Protein AF-0000000070184863 (afdb_homodimer)

Nearest PDB structures (foldseek):
  1mjh-assembly1_A  TM=7.574E-01  e=8.775E-09  Methanocaldococcus jannaschii
  4r2m-assembly1_B-2  TM=7.363E-01  e=4.199E-08  Salmonella enterica subsp. enterica serovar Typhimurium str. LT2
  1mjh-assembly1_B  TM=7.701E-01  e=1.117E-07  Methanocaldococcus jannaschii
  5ahw-assembly2_C  TM=6.708E-01  e=6.088E-07  Mycolicibacterium smegmatis MC2 155
  3s3t-assembly1_A  TM=7.105E-01  e=5.969E-06  Lactiplantibacillus plantarum

Solvent-accessible surface area (backbone atoms only — not comparable to full-atom values): 15700 Å² total; per-residue (Å²): 117,76,41,50,30,34,32,39,51,42,42,88,83,37,47,92,42,26,64,64,54,42,47,61,46,45,28,42,27,53,54,42,68,20,37,32,37,39,34,34,43,22,41,70,69,53,41,53,51,49,31,62,73,67,67,43,68,69,95,69,60,50,46,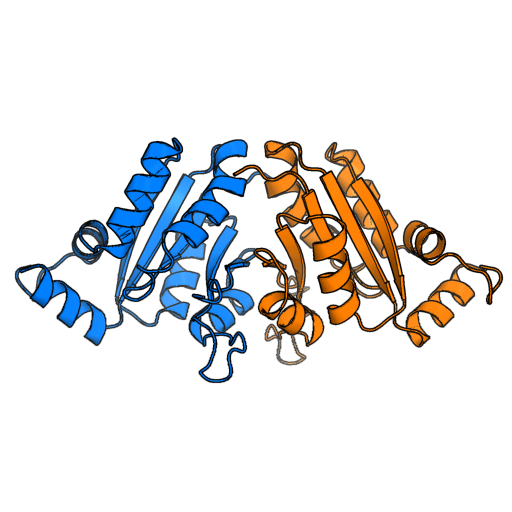43,59,53,33,62,68,30,65,36,46,45,55,33,51,53,54,31,57,75,67,69,44,54,70,48,76,43,30,44,75,41,59,55,34,62,51,51,32,50,48,35,59,74,70,56,32,53,30,37,38,34,57,36,45,60,45,42,97,86,62,43,61,44,82,37,71,45,46,51,48,32,51,54,60,35,94,39,37,27,31,40,34,62,44,69,76,76,126,116,77,40,51,31,34,30,38,51,43,42,88,82,37,48,92,42,26,64,64,54,43,47,60,46,45,31,44,27,52,54,41,70,19,37,34,37,37,34,34,41,22,40,70,69,53,42,53,51,50,30,60,72,67,66,42,69,66,96,72,60,50,47,42,60,54,34,65,67,31,66,36,48,44,54,33,50,53,52,30,57,74,68,70,45,52,70,49,75,42,30,43,76,42,59,54,34,61,50,51,34,49,46,36,60,74,70,57,33,53,28,37,37,34,57,35,46,59,47,42,96,86,62,44,61,45,80,37,70,44,46,52,48,30,53,56,61,35,93,39,37,25,29,41,35,63,45,70,76,77,125

Sequence (302 aa):
MTLHTILLAVGPEDNDRAEELAEAVVEIGKPADAEVVIAHVFTESEFQRATERLDFDGDMADPNEVAKRHQTVRSMTKLFDEAGIDYSIRGEVGEHAEEIVDLATKVGADRVIVGGRKRSPTGKAVFGSTAQAVMLDAPCPVTFVRGADKEMTLHTILLAVGPEDNDRAEELAEAVVEIGKPADAEVVIAHVFTESEFQRATERLDFDGDMADPNEVAKRHQTVRSMTKLFDEAGIDYSIRGEVGEHAEEIVDLATKVGADRVIVGGRKRSPTGKAVFGSTAQAVMLDAPCPVTFVRGADKE

pLDDT: mean 89.56, std 12.5, range [38.53, 98.81]

Secondary structure (DSSP, 8-state):
----EEEEEE-TT-GGGHHHHHHHHHHHHHHHT-EEEEEEEE-HHHHHHHHHHTT--GGG--HHHHHHHSHHHHHHHHHHHHHT-EEEEEEEES-HHHHHHHHHHHHT-SEEEEEPBP--TTS--B--HHHHHHHHH-SS-EEEEPPP---/----EEEEEE-TT-GGGHHHHHHHHHHHHHHHT-EEEEEEEE-HHHHHHHHHHTT--GGG--HHHHHHHSHHHHHHHHHHHHHT--EEEEEEES-HHHHHHHHHHHHT-SEEEEEPBP--TTS--B--HHHHHHHHH-SS-EEEEPPP---

Radius of gyration: 20.03 Å; Cα contacts (8 Å, |Δi|>4): 650; chains: 2; bounding box: 42×68×45 Å

InterPro domains:
  IPR006015 Universal stress protein A family [PR01438] (106-118)
  IPR006015 Universal stress protein A family [PR01438] (124-146)
  IPR006016 UspA [PF00582] (4-146)
  IPR014729 Rossmann-like alpha/beta/alpha sandwich fold [G3DSA:3.40.50.620] (1-146)

Organism: NCBI:txid2841257

Structure (mmCIF, N/CA/C/O backbone):
data_AF-0000000070184863-model_v1
#
loop_
_entity.id
_entity.type
_entity.pdbx_description
1 polymer 'Nucleotide-binding protein, UspA family'
#
loop_
_atom_site.group_PDB
_atom_site.id
_atom_site.type_symbol
_atom_site.label_atom_id
_atom_site.label_alt_id
_atom_site.label_comp_id
_atom_site.label_asym_id
_atom_site.label_entity_id
_atom_site.label_seq_id
_atom_site.pdbx_PDB_ins_code
_atom_site.Cartn_x
_atom_site.Cartn_y
_atom_site.Cartn_z
_atom_site.occupancy
_atom_site.B_iso_or_equiv
_atom_site.auth_seq_id
_atom_site.auth_comp_id
_atom_site.auth_asym_id
_atom_site.auth_atom_id
_atom_site.pdbx_PDB_model_num
ATOM 1 N N . MET A 1 1 ? -5.262 -4.387 15.57 1 72.62 1 MET A N 1
ATOM 2 C CA . MET A 1 1 ? -5.234 -4.719 14.148 1 72.62 1 MET A CA 1
ATOM 3 C C . MET A 1 1 ? -3.854 -5.215 13.734 1 72.62 1 MET A C 1
ATOM 5 O O . MET A 1 1 ? -2.883 -4.461 13.766 1 72.62 1 MET A O 1
ATOM 9 N N . THR A 1 2 ? -3.744 -6.453 13.562 1 88.31 2 THR A N 1
ATOM 10 C CA . THR A 1 2 ? -2.477 -7.133 13.305 1 88.31 2 THR A CA 1
ATOM 11 C C . THR A 1 2 ? -2.387 -7.574 11.852 1 88.31 2 THR A C 1
ATOM 13 O O . THR A 1 2 ? -3.406 -7.844 11.211 1 88.31 2 THR A O 1
ATOM 16 N N . LEU A 1 3 ? -1.241 -7.48 11.352 1 96.12 3 LEU A N 1
ATOM 17 C CA . LEU A 1 3 ? -0.947 -7.98 10.008 1 96.12 3 LEU A CA 1
ATOM 18 C C . LEU A 1 3 ? -0.653 -9.477 10.047 1 96.12 3 LEU A C 1
ATOM 20 O O . LEU A 1 3 ? 0.413 -9.898 10.508 1 96.12 3 LEU A O 1
ATOM 24 N N . HIS A 1 4 ? -1.582 -10.273 9.547 1 97.5 4 HIS A N 1
ATOM 25 C CA . HIS A 1 4 ? -1.423 -11.727 9.609 1 97.5 4 HIS A CA 1
ATOM 26 C C . HIS A 1 4 ? -1.166 -12.305 8.219 1 97.5 4 HIS A C 1
ATOM 28 O O . HIS A 1 4 ? -0.295 -13.164 8.055 1 97.5 4 HIS A O 1
ATOM 34 N N . THR A 1 5 ? -1.931 -11.828 7.285 1 98.44 5 THR A N 1
ATOM 35 C CA . THR A 1 5 ? -1.854 -12.398 5.945 1 98.44 5 THR A CA 1
ATOM 36 C C . THR A 1 5 ? -1.599 -11.312 4.902 1 98.44 5 THR A C 1
ATOM 38 O O . THR A 1 5 ? -2.355 -10.344 4.812 1 98.44 5 THR A O 1
ATOM 41 N N . ILE A 1 6 ? -0.587 -11.453 4.137 1 98.69 6 ILE A N 1
ATOM 42 C CA . ILE A 1 6 ? -0.257 -10.594 3.012 1 98.69 6 ILE A CA 1
ATOM 43 C C . ILE A 1 6 ? -0.418 -11.359 1.704 1 98.69 6 ILE A C 1
ATOM 45 O O . ILE A 1 6 ? 0.116 -12.469 1.556 1 98.69 6 ILE A O 1
ATOM 49 N N . LEU A 1 7 ? -1.193 -10.812 0.822 1 98.81 7 LEU A N 1
ATOM 50 C CA . LEU A 1 7 ? -1.274 -11.391 -0.514 1 98.81 7 LEU A CA 1
ATOM 51 C C . LEU A 1 7 ? -0.36 -10.656 -1.484 1 98.81 7 LEU A C 1
ATOM 53 O O . LEU A 1 7 ? -0.53 -9.453 -1.711 1 98.81 7 LEU A O 1
ATOM 57 N N . LEU A 1 8 ? 0.568 -11.328 -1.977 1 98.56 8 LEU A N 1
ATOM 58 C CA . LEU A 1 8 ? 1.451 -10.797 -3.008 1 98.56 8 LEU A CA 1
ATOM 59 C C . LEU A 1 8 ? 1 -11.242 -4.395 1 98.56 8 LEU A C 1
ATOM 61 O O . LEU A 1 8 ? 1.064 -12.43 -4.719 1 98.56 8 LEU A O 1
ATOM 65 N N . ALA A 1 9 ? 0.56 -10.273 -5.188 1 97.5 9 ALA A N 1
ATOM 66 C CA . ALA A 1 9 ? 0.103 -10.57 -6.543 1 97.5 9 ALA A CA 1
ATOM 67 C C . ALA A 1 9 ? 1.258 -10.5 -7.539 1 97.5 9 ALA A C 1
ATOM 69 O O . ALA A 1 9 ? 1.932 -9.469 -7.645 1 97.5 9 ALA A O 1
ATOM 70 N N . VAL A 1 10 ? 1.406 -11.625 -8.266 1 93.81 10 VAL A N 1
ATOM 71 C CA . VAL A 1 10 ? 2.447 -11.641 -9.289 1 93.81 10 VAL A CA 1
ATOM 72 C C . VAL A 1 10 ? 1.916 -12.312 -10.555 1 93.81 10 VAL A C 1
ATOM 74 O O . VAL A 1 10 ? 0.981 -13.117 -10.492 1 93.81 10 VAL A O 1
ATOM 77 N N . GLY A 1 11 ? 2.473 -11.812 -11.664 1 88.06 11 GLY A N 1
ATOM 78 C CA . GLY A 1 11 ? 2.195 -12.438 -12.953 1 88.06 11 GLY A CA 1
ATOM 79 C C . GLY A 1 11 ? 3.439 -12.969 -13.633 1 88.06 11 GLY A C 1
ATOM 80 O O . GLY A 1 11 ? 4.547 -12.844 -13.109 1 88.06 11 GLY A O 1
ATOM 81 N N . PRO A 1 12 ? 3.203 -13.578 -14.773 1 84.69 12 PRO A N 1
ATOM 82 C CA . PRO A 1 12 ? 4.316 -14.203 -15.492 1 84.69 12 PRO A CA 1
ATOM 83 C C . PRO A 1 12 ? 5.375 -13.195 -15.938 1 84.69 12 PRO A C 1
ATOM 85 O O . PRO A 1 12 ? 6.527 -13.57 -16.172 1 84.69 12 PRO A O 1
ATOM 88 N N . GLU A 1 13 ? 5.066 -11.961 -15.969 1 83.38 13 GLU A N 1
ATOM 89 C CA . GLU A 1 13 ? 5.988 -10.953 -16.484 1 83.38 13 GLU A CA 1
ATOM 90 C C . GLU A 1 13 ? 6.691 -10.211 -15.352 1 83.38 13 GLU A C 1
ATOM 92 O O . GLU A 1 13 ? 7.383 -9.219 -15.578 1 83.38 13 GLU A O 1
ATOM 97 N N . ASP A 1 14 ? 6.527 -10.688 -14.133 1 87.06 14 ASP A N 1
ATOM 98 C CA . ASP A 1 14 ? 7.027 -9.938 -12.984 1 87.06 14 ASP A CA 1
ATOM 99 C C . ASP A 1 14 ? 8.383 -10.477 -12.531 1 87.06 14 ASP A C 1
ATOM 101 O O . ASP A 1 14 ? 8.867 -10.117 -11.453 1 87.06 14 ASP A O 1
ATOM 105 N N . ASN A 1 15 ? 9.008 -11.281 -13.367 1 85.69 15 ASN A N 1
ATOM 106 C CA . ASN A 1 15 ? 10.289 -11.867 -12.977 1 85.69 15 ASN A CA 1
ATOM 107 C C . ASN A 1 15 ? 11.336 -10.789 -12.703 1 85.69 15 ASN A C 1
ATOM 109 O O . ASN A 1 15 ? 12.094 -10.883 -11.734 1 85.69 15 ASN A O 1
ATOM 113 N N . ASP A 1 16 ? 11.375 -9.812 -13.516 1 84.25 16 ASP A N 1
ATOM 114 C CA . ASP A 1 16 ? 12.383 -8.758 -13.391 1 84.25 16 ASP A CA 1
ATOM 115 C C . ASP A 1 16 ? 12.094 -7.855 -12.195 1 84.25 16 ASP A C 1
ATOM 117 O O . ASP A 1 16 ? 12.914 -7 -11.844 1 84.25 16 ASP A O 1
ATOM 121 N N . ARG A 1 17 ? 11 -8.094 -11.5 1 88.75 17 ARG A N 1
ATOM 122 C CA . ARG A 1 17 ? 10.617 -7.254 -10.367 1 88.75 17 ARG A CA 1
ATOM 123 C C . ARG A 1 17 ? 10.547 -8.07 -9.086 1 88.75 17 ARG A C 1
ATOM 125 O O . ARG A 1 17 ? 10.047 -7.586 -8.062 1 88.75 17 ARG A O 1
ATOM 132 N N . ALA A 1 18 ? 10.969 -9.211 -9.18 1 89.56 18 ALA A N 1
ATOM 133 C CA . ALA A 1 18 ? 10.852 -10.133 -8.055 1 89.56 18 ALA A CA 1
ATOM 134 C C . ALA A 1 18 ? 11.508 -9.555 -6.801 1 89.56 18 ALA A C 1
ATOM 136 O O . ALA A 1 18 ? 10.93 -9.602 -5.715 1 89.56 18 ALA A O 1
ATOM 137 N N . GLU A 1 19 ? 12.641 -8.977 -6.973 1 90.31 19 GLU A N 1
ATOM 138 C CA . GLU A 1 19 ? 13.383 -8.469 -5.824 1 90.31 19 GLU A CA 1
ATOM 139 C C . GLU A 1 19 ? 12.656 -7.301 -5.164 1 90.31 19 GLU A C 1
ATOM 141 O O . GLU A 1 19 ? 12.5 -7.27 -3.941 1 90.31 19 GLU A O 1
ATOM 146 N N . GLU A 1 20 ? 12.219 -6.375 -5.949 1 91.88 20 GLU A N 1
ATOM 147 C CA . GLU A 1 20 ? 11.523 -5.203 -5.422 1 91.88 20 GLU A CA 1
ATOM 148 C C . GLU A 1 20 ? 10.227 -5.598 -4.715 1 91.88 20 GLU A C 1
ATOM 150 O O . GLU A 1 20 ? 9.906 -5.062 -3.654 1 91.88 20 GLU A O 1
ATOM 155 N N . LEU A 1 21 ? 9.523 -6.5 -5.32 1 94.19 21 LEU A N 1
ATOM 156 C CA . LEU A 1 21 ? 8.273 -6.961 -4.738 1 94.19 21 LEU A CA 1
ATOM 157 C C . LEU A 1 21 ? 8.523 -7.73 -3.445 1 94.19 21 LEU A C 1
ATOM 159 O O . LEU A 1 21 ? 7.832 -7.516 -2.447 1 94.19 21 LEU A O 1
ATOM 163 N N . ALA A 1 22 ? 9.531 -8.578 -3.473 1 94.06 22 ALA A N 1
ATOM 164 C CA . ALA A 1 22 ? 9.875 -9.352 -2.277 1 94.06 22 ALA A CA 1
ATOM 165 C C . ALA A 1 22 ? 10.32 -8.43 -1.144 1 94.06 22 ALA A C 1
ATOM 167 O O . ALA A 1 22 ? 9.938 -8.633 0.012 1 94.06 22 ALA A O 1
ATOM 168 N N . GLU A 1 23 ? 11.062 -7.473 -1.477 1 94 23 GLU A N 1
ATOM 169 C CA . GLU A 1 23 ? 11.531 -6.527 -0.468 1 94 23 GLU A CA 1
ATOM 170 C C . GLU A 1 23 ? 10.367 -5.801 0.197 1 94 23 GLU A C 1
ATOM 172 O O . GLU A 1 23 ? 10.352 -5.629 1.417 1 94 23 GLU A O 1
ATOM 177 N N . ALA A 1 24 ? 9.43 -5.379 -0.616 1 95.69 24 ALA A N 1
ATOM 178 C CA . ALA A 1 24 ? 8.258 -4.688 -0.09 1 95.69 24 ALA A CA 1
ATOM 179 C C . ALA A 1 24 ? 7.473 -5.582 0.866 1 95.69 24 ALA A C 1
ATOM 181 O O . ALA A 1 24 ? 6.914 -5.105 1.857 1 95.69 24 ALA A O 1
ATOM 182 N N . VAL A 1 25 ? 7.414 -6.836 0.577 1 97.25 25 VAL A N 1
ATOM 183 C CA . VAL A 1 25 ? 6.723 -7.805 1.42 1 97.25 25 VAL A CA 1
ATOM 184 C C . VAL A 1 25 ? 7.5 -8.016 2.717 1 97.25 25 VAL A C 1
ATOM 186 O O . VAL A 1 25 ? 6.93 -7.961 3.809 1 97.25 25 VAL A O 1
ATOM 189 N N . VAL A 1 26 ? 8.797 -8.195 2.596 1 96.25 26 VAL A N 1
ATOM 190 C CA . VAL A 1 26 ? 9.641 -8.508 3.744 1 96.25 26 VAL A CA 1
ATOM 191 C C . VAL A 1 26 ? 9.625 -7.344 4.73 1 96.25 26 VAL A C 1
ATOM 193 O O . VAL A 1 26 ? 9.562 -7.547 5.941 1 96.25 26 VAL A O 1
ATOM 196 N N . GLU A 1 27 ? 9.609 -6.18 4.234 1 95.56 27 GLU A N 1
ATOM 197 C CA . GLU A 1 27 ? 9.664 -4.961 5.031 1 95.56 27 GLU A CA 1
ATOM 198 C C . GLU A 1 27 ? 8.508 -4.906 6.031 1 95.56 27 GLU A C 1
ATOM 200 O O . GLU A 1 27 ? 8.672 -4.422 7.152 1 95.56 27 GLU A O 1
ATOM 205 N N . ILE A 1 28 ? 7.379 -5.457 5.648 1 95.75 28 ILE A N 1
ATOM 206 C CA . ILE A 1 28 ? 6.227 -5.324 6.535 1 95.75 28 ILE A CA 1
ATOM 207 C C . ILE A 1 28 ? 5.875 -6.688 7.129 1 95.75 28 ILE A C 1
ATOM 209 O O . ILE A 1 28 ? 5.316 -6.77 8.227 1 95.75 28 ILE A O 1
ATOM 213 N N . GLY A 1 29 ? 6.188 -7.703 6.414 1 96.88 29 GLY A N 1
ATOM 214 C CA . GLY A 1 29 ? 5.781 -9.039 6.828 1 96.88 29 GLY A CA 1
ATOM 215 C C . GLY A 1 29 ? 6.648 -9.609 7.934 1 96.88 29 GLY A C 1
ATOM 216 O O . GLY A 1 29 ? 6.141 -10.242 8.867 1 96.88 29 GLY A O 1
ATOM 217 N N . LYS A 1 30 ? 7.895 -9.406 7.828 1 96.06 30 LYS A N 1
ATOM 218 C CA . LYS A 1 30 ? 8.828 -10.016 8.773 1 96.06 30 LYS A CA 1
ATOM 219 C C . LYS A 1 30 ? 8.602 -9.492 10.188 1 96.06 30 LYS A C 1
ATOM 221 O O . LYS A 1 30 ? 8.422 -10.281 11.125 1 96.06 30 LYS A O 1
ATOM 226 N N . PRO A 1 31 ? 8.57 -8.164 10.383 1 96 31 PRO A N 1
ATOM 227 C CA . PRO A 1 31 ? 8.352 -7.676 11.742 1 96 31 PRO A CA 1
ATOM 228 C C . PRO A 1 31 ? 7.031 -8.148 12.344 1 96 31 PRO A C 1
ATOM 230 O O . PRO A 1 31 ? 6.926 -8.305 13.562 1 96 31 PRO A O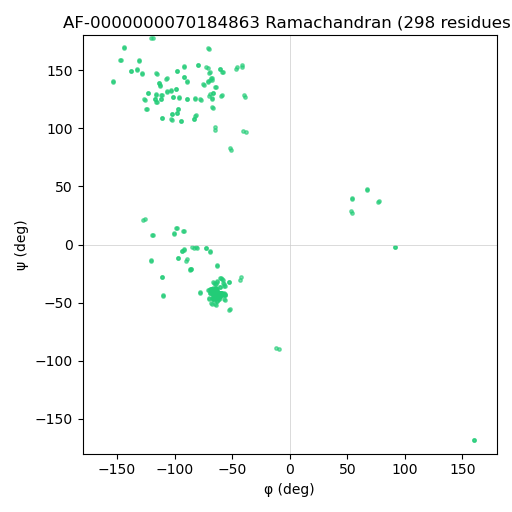 1
ATOM 233 N N . ALA A 1 32 ? 6.035 -8.383 11.492 1 96.12 32 ALA A N 1
ATOM 234 C CA . ALA A 1 32 ? 4.703 -8.75 11.961 1 96.12 32 ALA A CA 1
ATOM 235 C C . ALA A 1 32 ? 4.551 -10.266 12.055 1 96.12 32 ALA A C 1
ATOM 237 O O . ALA A 1 32 ? 3.502 -10.766 12.461 1 96.12 32 ALA A O 1
ATOM 238 N N . ASP A 1 33 ? 5.605 -10.992 11.609 1 96.56 33 ASP A N 1
ATOM 239 C CA . ASP A 1 33 ? 5.535 -12.445 11.508 1 96.56 33 ASP A CA 1
ATOM 240 C C . ASP A 1 33 ? 4.328 -12.883 10.672 1 96.56 33 ASP A C 1
ATOM 242 O O . ASP A 1 33 ? 3.611 -13.812 11.055 1 96.56 33 ASP A O 1
ATOM 246 N N . ALA A 1 34 ? 4.07 -12.172 9.633 1 97.5 34 ALA A N 1
ATOM 247 C CA . ALA A 1 34 ? 2.92 -12.422 8.766 1 97.5 34 ALA A CA 1
ATOM 248 C C . ALA A 1 34 ? 3.201 -13.578 7.809 1 97.5 34 ALA A C 1
ATOM 250 O O . ALA A 1 34 ? 4.359 -13.859 7.484 1 97.5 34 ALA A O 1
ATOM 251 N N . GLU A 1 35 ? 2.154 -14.211 7.375 1 98 35 GLU A N 1
ATOM 252 C CA . GLU A 1 35 ? 2.238 -15.188 6.289 1 98 35 GLU A CA 1
ATOM 253 C C . GLU A 1 35 ? 1.987 -14.523 4.938 1 98 35 GLU A C 1
ATOM 255 O O . GLU A 1 35 ? 1.11 -13.664 4.812 1 98 35 GLU A O 1
ATOM 260 N N . VAL A 1 36 ? 2.703 -15.016 3.977 1 98.5 36 VAL A N 1
ATOM 261 C CA . VAL A 1 36 ? 2.549 -14.461 2.635 1 98.5 36 VAL A CA 1
ATOM 262 C C . VAL A 1 36 ? 1.894 -15.492 1.722 1 98.5 36 VAL A C 1
ATOM 264 O O . VAL A 1 36 ? 2.297 -16.656 1.7 1 98.5 36 VAL A O 1
ATOM 267 N N . VAL A 1 37 ? 0.864 -15.086 1.049 1 98.75 37 VAL A N 1
ATOM 268 C CA . VAL A 1 37 ? 0.283 -15.867 -0.038 1 98.75 37 VAL A CA 1
ATOM 269 C C . VAL A 1 37 ? 0.713 -15.281 -1.382 1 98.75 37 VAL A C 1
ATOM 271 O O . VAL A 1 37 ? 0.35 -14.156 -1.721 1 98.75 37 VAL A O 1
ATOM 274 N N . ILE A 1 38 ? 1.497 -16.031 -2.068 1 98.5 38 ILE A N 1
ATOM 275 C CA . ILE A 1 38 ? 1.878 -15.625 -3.416 1 98.5 38 ILE A CA 1
ATOM 276 C C . ILE A 1 38 ? 0.778 -16.016 -4.402 1 98.5 38 ILE A C 1
ATOM 278 O O . ILE A 1 38 ? 0.535 -17.188 -4.641 1 98.5 38 ILE A O 1
ATOM 282 N N . ALA A 1 39 ? 0.145 -15.008 -4.891 1 98.44 39 ALA A N 1
ATOM 283 C CA . ALA A 1 39 ? -0.89 -15.227 -5.898 1 98.44 39 ALA A CA 1
ATOM 284 C C . ALA A 1 39 ? -0.322 -15.086 -7.309 1 98.44 39 ALA A C 1
ATOM 286 O O . ALA A 1 39 ? 0.001 -13.977 -7.742 1 98.44 39 ALA A O 1
ATOM 287 N N . HIS A 1 40 ? -0.165 -16.141 -7.957 1 97.75 40 HIS A N 1
ATOM 288 C CA . HIS A 1 40 ? 0.243 -16.141 -9.359 1 97.75 40 HIS A CA 1
ATOM 289 C C . HIS A 1 40 ? -0.941 -16.406 -10.281 1 97.75 40 HIS A C 1
ATOM 291 O O . HIS A 1 40 ? -1.373 -17.562 -10.414 1 97.75 40 HIS A O 1
ATOM 297 N N . VAL A 1 41 ? -1.398 -15.359 -10.977 1 96.88 41 VAL A N 1
ATOM 298 C CA . VAL A 1 41 ? -2.598 -15.469 -11.797 1 96.88 41 VAL A CA 1
ATOM 299 C C . VAL A 1 41 ? -2.209 -15.484 -13.273 1 96.88 41 VAL A C 1
ATOM 301 O O . VAL A 1 41 ? -1.431 -14.641 -13.727 1 96.88 41 VAL A O 1
ATOM 304 N N . PHE A 1 42 ? -2.793 -16.453 -13.961 1 95.38 42 PHE A N 1
ATOM 305 C CA . PHE A 1 42 ? -2.598 -16.625 -15.398 1 95.38 42 PHE A CA 1
ATOM 306 C C . PHE A 1 42 ? -3.893 -16.344 -16.156 1 95.38 42 PHE A C 1
ATOM 308 O O . PHE A 1 42 ? -4.969 -16.766 -15.727 1 95.38 42 PHE A O 1
ATOM 315 N N . THR A 1 43 ? -3.703 -15.594 -17.266 1 94.88 43 THR A N 1
ATOM 316 C CA . THR A 1 43 ? -4.777 -15.734 -18.25 1 94.88 43 THR A CA 1
ATOM 317 C C . THR A 1 43 ? -4.746 -17.109 -18.906 1 94.88 43 THR A C 1
ATOM 319 O O . THR A 1 43 ? -3.777 -17.859 -18.734 1 94.88 43 THR A O 1
ATOM 322 N N . GLU A 1 44 ? -5.809 -17.406 -19.625 1 94.06 44 GLU A N 1
ATOM 323 C CA . GLU A 1 44 ? -5.828 -18.688 -20.328 1 94.06 44 GLU A CA 1
ATOM 324 C C . GLU A 1 44 ? -4.629 -18.844 -21.25 1 94.06 44 GLU A C 1
ATOM 326 O O . GLU A 1 44 ? -3.99 -19.891 -21.297 1 94.06 44 GLU A O 1
ATOM 331 N N . SER A 1 45 ? -4.332 -17.797 -21.953 1 93.88 45 SER A N 1
ATOM 332 C CA . SER A 1 45 ? -3.217 -17.828 -22.906 1 93.88 45 SER A CA 1
ATOM 333 C C . SER A 1 45 ? -1.881 -17.938 -22.172 1 93.88 45 SER A C 1
ATOM 335 O O . SER A 1 45 ? -0.991 -18.672 -22.609 1 93.88 45 SER A O 1
ATOM 337 N N . GLU A 1 46 ? -1.718 -17.25 -21.109 1 92.25 46 GLU A N 1
ATOM 338 C CA . GLU A 1 46 ? -0.497 -17.312 -20.297 1 92.25 46 GLU A CA 1
ATOM 339 C C . GLU A 1 46 ? -0.294 -18.703 -19.703 1 92.25 46 GLU A C 1
ATOM 341 O O . GLU A 1 46 ? 0.833 -19.203 -19.641 1 92.25 46 GLU A O 1
ATOM 346 N N . PHE A 1 47 ? -1.384 -19.25 -19.281 1 93.38 47 PHE A N 1
ATOM 347 C CA . PHE A 1 47 ? -1.329 -20.578 -18.672 1 93.38 47 PHE A CA 1
ATOM 348 C C . PHE A 1 47 ? -0.886 -21.625 -19.688 1 93.38 47 PHE A C 1
ATOM 350 O O . PHE A 1 47 ? -0.039 -22.469 -19.375 1 93.38 47 PHE A O 1
ATOM 357 N N . GLN A 1 48 ? -1.477 -21.531 -20.844 1 91.62 48 GLN A N 1
ATOM 358 C CA . GLN A 1 48 ? -1.101 -22.453 -21.906 1 91.62 48 GLN A CA 1
ATOM 359 C C . GLN A 1 48 ? 0.385 -22.344 -22.234 1 91.62 48 GLN A C 1
ATOM 361 O O . GLN A 1 48 ? 1.078 -23.344 -22.359 1 91.62 48 GLN A O 1
ATOM 366 N N . ARG A 1 49 ? 0.887 -21.156 -22.281 1 91.88 49 ARG A N 1
ATOM 367 C CA . ARG A 1 49 ? 2.299 -20.938 -22.578 1 91.88 49 ARG A CA 1
ATOM 368 C C . ARG A 1 49 ? 3.184 -21.484 -21.469 1 91.88 49 ARG A C 1
ATOM 370 O O . ARG A 1 49 ? 4.211 -22.109 -21.734 1 91.88 49 ARG A O 1
ATOM 377 N N . ALA A 1 50 ? 2.781 -21.234 -20.281 1 90.88 50 ALA A N 1
ATOM 378 C CA . ALA A 1 50 ? 3.559 -21.703 -19.141 1 90.88 50 ALA A CA 1
ATOM 379 C C . ALA A 1 50 ? 3.6 -23.219 -19.094 1 90.88 50 ALA A C 1
ATOM 381 O O . ALA A 1 50 ? 4.648 -23.812 -18.828 1 90.88 50 ALA A O 1
ATOM 382 N N . THR A 1 51 ? 2.459 -23.828 -19.312 1 90.5 51 THR A N 1
ATOM 383 C CA . THR A 1 51 ? 2.387 -25.281 -19.25 1 90.5 51 THR A CA 1
ATOM 384 C C . THR A 1 51 ? 3.217 -25.922 -20.359 1 90.5 51 THR A C 1
ATOM 386 O O . THR A 1 51 ? 3.838 -26.969 -20.172 1 90.5 51 THR A O 1
ATOM 389 N N . GLU A 1 52 ? 3.209 -25.297 -21.516 1 88.06 52 GLU A N 1
ATOM 390 C CA . GLU A 1 52 ? 4.027 -25.781 -22.625 1 88.06 52 GLU A CA 1
ATOM 391 C C . GLU A 1 52 ? 5.516 -25.656 -22.312 1 88.06 52 GLU A C 1
ATOM 393 O O . GLU A 1 52 ? 6.285 -26.578 -22.562 1 88.06 52 GLU A O 1
ATOM 398 N N . ARG A 1 53 ? 5.891 -24.562 -21.734 1 86.5 53 ARG A N 1
ATOM 399 C CA . ARG A 1 53 ? 7.289 -24.281 -21.422 1 86.5 53 ARG A CA 1
ATOM 400 C C . ARG A 1 53 ? 7.789 -25.219 -20.328 1 86.5 53 ARG A C 1
ATOM 402 O O . ARG A 1 53 ? 8.953 -25.641 -20.344 1 86.5 53 ARG A O 1
ATOM 409 N N . LEU A 1 54 ? 6.973 -25.516 -19.359 1 84 54 LEU A N 1
ATOM 410 C CA . LEU A 1 54 ? 7.375 -26.297 -18.203 1 84 54 LEU A CA 1
ATOM 411 C C . LEU A 1 54 ? 7.113 -27.781 -18.422 1 84 54 LEU A C 1
ATOM 413 O O . LEU A 1 54 ? 7.305 -28.594 -17.5 1 84 54 LEU A O 1
ATOM 417 N N . ASP A 1 55 ? 6.809 -28.156 -19.609 1 79.56 55 ASP A N 1
ATOM 418 C CA . ASP A 1 55 ? 6.598 -29.531 -20.047 1 79.56 55 ASP A CA 1
ATOM 419 C C . ASP A 1 55 ? 5.566 -30.219 -19.156 1 79.56 55 ASP A C 1
ATOM 421 O O . ASP A 1 55 ? 5.812 -31.328 -18.656 1 79.56 55 ASP A O 1
ATOM 425 N N . PHE A 1 56 ? 4.719 -29.375 -18.672 1 69.88 56 PHE A N 1
ATOM 426 C CA . PHE A 1 56 ? 3.594 -30.031 -18 1 69.88 56 PHE A CA 1
ATOM 427 C C . PHE A 1 56 ? 2.707 -30.734 -19.016 1 69.88 56 PHE A C 1
ATOM 429 O O . PHE A 1 56 ? 2.66 -30.359 -20.188 1 69.88 56 PHE A O 1
ATOM 436 N N . ASP A 1 57 ? 2.201 -31.906 -18.641 1 62.47 57 ASP A N 1
ATOM 437 C CA . ASP A 1 57 ? 1.192 -32.5 -19.5 1 62.47 57 ASP A CA 1
ATOM 438 C C . ASP A 1 57 ? -0.072 -31.656 -19.547 1 62.47 57 ASP A C 1
ATOM 440 O O . ASP A 1 57 ? -0.53 -31.156 -18.516 1 62.47 57 ASP A O 1
ATOM 444 N N . GLY A 1 58 ? -0.328 -30.875 -20.547 1 56.84 58 GLY A N 1
ATOM 445 C CA . GLY A 1 58 ? -1.312 -29.875 -20.922 1 56.84 58 GLY A CA 1
ATOM 446 C C . GLY A 1 58 ? -2.521 -29.844 -20 1 56.84 58 GLY A C 1
ATOM 447 O O . GLY A 1 58 ? -2.76 -28.859 -19.312 1 56.84 58 GLY A O 1
ATOM 448 N N . ASP A 1 59 ? -3.574 -30.641 -20.281 1 58.28 59 ASP A N 1
ATOM 449 C CA . ASP A 1 59 ? -4.98 -30.531 -19.906 1 58.28 59 ASP A CA 1
ATOM 450 C C . ASP A 1 59 ? -5.176 -30.766 -18.406 1 58.28 59 ASP A C 1
ATOM 452 O O . ASP A 1 59 ? -6.234 -30.453 -17.859 1 58.28 59 ASP A O 1
ATOM 456 N N . MET A 1 60 ? -4.023 -31.156 -17.734 1 67.69 60 MET A N 1
ATOM 457 C CA . MET A 1 60 ? -4.273 -31.578 -16.359 1 67.69 60 MET A CA 1
ATOM 458 C C . MET A 1 60 ? -3.381 -30.828 -15.391 1 67.69 60 MET A C 1
ATOM 460 O O . MET A 1 60 ? -3.289 -31.188 -14.219 1 67.69 60 MET A O 1
ATOM 464 N N . ALA A 1 61 ? -2.969 -29.75 -15.938 1 85.31 61 ALA A N 1
ATOM 465 C CA . ALA A 1 61 ? -1.987 -29.141 -15.039 1 85.31 61 ALA A CA 1
ATOM 466 C C . ALA A 1 61 ? -2.672 -28.344 -13.938 1 85.31 61 ALA A C 1
ATOM 468 O O . ALA A 1 61 ? -3.635 -27.609 -14.188 1 85.31 61 ALA A O 1
ATOM 469 N N . ASP A 1 62 ? -2.389 -28.609 -12.703 1 92 62 ASP A N 1
ATOM 470 C CA . ASP A 1 62 ? -2.809 -27.844 -11.539 1 92 62 ASP A CA 1
ATOM 471 C C . ASP A 1 62 ? -2.139 -26.469 -11.516 1 92 62 ASP A C 1
ATOM 473 O O . ASP A 1 62 ? -0.909 -26.375 -11.484 1 92 62 ASP A O 1
ATOM 477 N N . PRO A 1 63 ? -2.979 -25.438 -11.586 1 94.81 63 PRO A N 1
ATOM 478 C CA . PRO A 1 63 ? -2.393 -24.094 -11.609 1 94.81 63 PRO A CA 1
ATOM 479 C C . PRO A 1 63 ? -1.423 -23.859 -10.453 1 94.81 63 PRO A C 1
ATOM 481 O O . PRO A 1 63 ? -0.454 -23.109 -10.602 1 94.81 63 PRO A O 1
ATOM 484 N N . ASN A 1 64 ? -1.648 -24.453 -9.297 1 95.5 64 ASN A N 1
ATOM 485 C CA . ASN A 1 64 ? -0.725 -24.344 -8.172 1 95.5 64 ASN A CA 1
ATOM 486 C C . ASN A 1 64 ? 0.651 -24.906 -8.516 1 95.5 64 ASN A C 1
ATOM 488 O O . ASN A 1 64 ? 1.674 -24.297 -8.18 1 95.5 64 ASN A O 1
ATOM 492 N N . GLU A 1 65 ? 0.669 -26 -9.188 1 93.81 65 GLU A N 1
ATOM 493 C CA . GLU A 1 65 ? 1.93 -26.641 -9.562 1 93.81 65 GLU A CA 1
ATOM 494 C C . GLU A 1 65 ? 2.67 -25.812 -10.617 1 93.81 65 GLU A C 1
ATOM 496 O O . GLU A 1 65 ? 3.893 -25.672 -10.555 1 93.81 65 GLU A O 1
ATOM 501 N N . VAL A 1 66 ? 1.87 -25.328 -11.555 1 93.94 66 VAL A N 1
ATOM 502 C CA . VAL A 1 66 ? 2.475 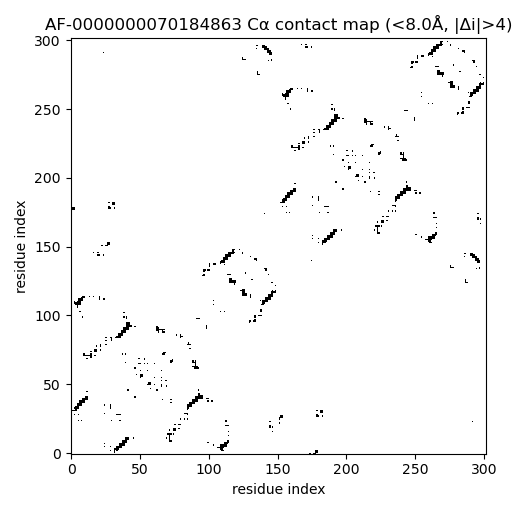-24.484 -12.594 1 93.94 66 VAL A CA 1
ATOM 503 C C . VAL A 1 66 ? 3.092 -23.25 -11.961 1 93.94 66 VAL A C 1
ATOM 505 O O . VAL A 1 66 ? 4.223 -22.875 -12.289 1 93.94 66 VAL A O 1
ATOM 508 N N . ALA A 1 67 ? 2.377 -22.656 -11.039 1 94.94 67 ALA A N 1
ATOM 509 C CA . ALA A 1 67 ? 2.875 -21.469 -10.344 1 94.94 67 ALA A CA 1
ATOM 510 C C . ALA A 1 67 ? 4.156 -21.781 -9.578 1 94.94 67 ALA A C 1
ATOM 512 O O . ALA A 1 67 ? 5.125 -21.016 -9.648 1 94.94 67 ALA A O 1
ATOM 513 N N . LYS A 1 68 ? 4.191 -22.859 -8.883 1 94.19 68 LYS A N 1
ATOM 514 C CA . LYS A 1 68 ? 5.328 -23.25 -8.055 1 94.19 68 LYS A CA 1
ATOM 515 C C . LYS A 1 68 ? 6.598 -23.391 -8.891 1 94.19 68 LYS A C 1
ATOM 517 O O . LYS A 1 68 ? 7.695 -23.109 -8.414 1 94.19 68 LYS A O 1
ATOM 522 N N . ARG A 1 69 ? 6.383 -23.734 -10.078 1 92.25 69 ARG A N 1
ATOM 523 C CA . ARG A 1 69 ? 7.535 -24.031 -10.93 1 92.25 69 ARG A CA 1
ATOM 524 C C . ARG A 1 69 ? 7.906 -22.812 -11.781 1 92.25 69 ARG A C 1
ATOM 526 O O . ARG A 1 69 ? 8.945 -22.812 -12.445 1 92.25 69 ARG A O 1
ATOM 533 N N . HIS A 1 70 ? 7.074 -21.875 -11.805 1 93.44 70 HIS A N 1
ATOM 534 C CA . HIS A 1 70 ? 7.336 -20.688 -12.617 1 93.44 70 HIS A CA 1
ATOM 535 C C . HIS A 1 70 ? 8.508 -19.891 -12.062 1 93.44 70 HIS A C 1
ATOM 537 O O . HIS A 1 70 ? 8.641 -19.734 -10.844 1 93.44 70 HIS A O 1
ATOM 543 N N . GLN A 1 71 ? 9.289 -19.328 -12.906 1 92.19 71 GLN A N 1
ATOM 544 C CA . GLN A 1 71 ? 10.516 -18.641 -12.539 1 92.19 71 GLN A CA 1
ATOM 545 C C . GLN A 1 71 ? 10.227 -17.469 -11.602 1 92.19 71 GLN A C 1
ATOM 547 O O . GLN A 1 71 ? 10.969 -17.234 -10.648 1 92.19 71 GLN A O 1
ATOM 552 N N . THR A 1 72 ? 9.211 -16.734 -11.867 1 91.5 72 THR A N 1
ATOM 553 C CA . THR A 1 72 ? 8.844 -15.586 -11.047 1 91.5 72 THR A CA 1
ATOM 554 C C . THR A 1 72 ? 8.633 -16 -9.594 1 91.5 72 THR A C 1
ATOM 556 O O . THR A 1 72 ? 9.164 -15.375 -8.68 1 91.5 72 THR A O 1
ATOM 559 N N . VAL A 1 73 ? 7.902 -17.047 -9.375 1 95.75 73 VAL A N 1
ATOM 560 C CA . VAL A 1 73 ? 7.578 -17.531 -8.039 1 95.75 73 VAL A CA 1
ATOM 561 C C . VAL A 1 73 ? 8.828 -18.109 -7.375 1 95.75 73 VAL A C 1
ATOM 563 O O . VAL A 1 73 ? 9.086 -17.859 -6.195 1 95.75 73 VAL A O 1
ATOM 566 N N . ARG A 1 74 ? 9.633 -18.797 -8.141 1 95.06 74 ARG A N 1
ATOM 567 C CA . ARG A 1 74 ? 10.859 -19.359 -7.602 1 95.06 74 ARG A CA 1
ATOM 568 C C . ARG A 1 74 ? 11.797 -18.266 -7.102 1 95.06 74 ARG A C 1
ATOM 570 O O . ARG A 1 74 ? 12.406 -18.406 -6.039 1 95.06 74 ARG A O 1
ATOM 577 N N . SER A 1 75 ? 11.898 -17.281 -7.883 1 94.06 75 SER A N 1
ATOM 578 C CA . SER A 1 75 ? 12.727 -16.141 -7.473 1 94.06 75 SER A CA 1
ATOM 579 C C . SER A 1 75 ? 12.227 -15.531 -6.176 1 94.06 75 SER A C 1
ATOM 581 O O . SER A 1 75 ? 13.016 -15.234 -5.273 1 94.06 75 SER A O 1
ATOM 583 N N . MET A 1 76 ? 10.945 -15.375 -6.051 1 94.38 76 MET A N 1
ATOM 584 C CA . MET A 1 76 ? 10.336 -14.781 -4.863 1 94.38 76 MET A CA 1
ATOM 585 C C . MET A 1 76 ? 10.531 -15.68 -3.645 1 94.38 76 MET A C 1
ATOM 587 O O . MET A 1 76 ? 10.867 -15.195 -2.564 1 94.38 76 MET A O 1
ATOM 591 N N . THR A 1 77 ? 10.297 -16.969 -3.818 1 96.25 77 THR A N 1
ATOM 592 C CA . THR A 1 77 ? 10.367 -17.875 -2.684 1 96.25 77 THR A CA 1
ATOM 593 C C . THR A 1 77 ? 11.797 -17.984 -2.162 1 96.25 77 THR A C 1
ATOM 595 O O . THR A 1 77 ? 12.016 -18.156 -0.96 1 96.25 77 THR A O 1
ATOM 598 N N . LYS A 1 78 ? 12.781 -17.875 -3.041 1 96.19 78 LYS A N 1
ATOM 599 C CA . LYS A 1 78 ? 14.172 -17.844 -2.6 1 96.19 78 LYS A CA 1
ATOM 600 C C . LYS A 1 78 ? 14.43 -16.672 -1.664 1 96.19 78 LYS A C 1
ATOM 602 O O . LYS A 1 78 ? 15.055 -16.828 -0.614 1 96.19 78 LYS A O 1
ATOM 607 N N . LEU A 1 79 ? 13.93 -15.57 -2.016 1 94.94 79 LEU A N 1
ATOM 608 C CA . LEU A 1 79 ? 14.102 -14.359 -1.219 1 94.94 79 LEU A CA 1
ATOM 609 C C . LEU A 1 79 ? 13.367 -14.477 0.112 1 94.94 79 LEU A C 1
ATOM 611 O O . LEU A 1 79 ? 13.875 -14.047 1.148 1 94.94 79 LEU A O 1
ATOM 615 N N . PHE A 1 80 ? 12.188 -15.078 0.095 1 97.12 80 PHE A N 1
ATOM 616 C CA . PHE A 1 80 ? 11.414 -15.258 1.319 1 97.12 80 PHE A CA 1
ATOM 617 C C . PHE A 1 80 ? 12.086 -16.266 2.244 1 97.12 80 PHE A C 1
ATOM 619 O O . PHE A 1 80 ? 12.117 -16.062 3.463 1 97.12 80 PHE A O 1
ATOM 626 N N . ASP A 1 81 ? 12.648 -17.297 1.651 1 96.94 81 ASP A N 1
ATOM 627 C CA . ASP A 1 81 ? 13.406 -18.266 2.438 1 96.94 81 ASP A CA 1
ATOM 628 C C . ASP A 1 81 ? 14.602 -17.609 3.119 1 96.94 81 ASP A C 1
ATOM 630 O O . ASP A 1 81 ? 14.844 -17.828 4.309 1 96.94 81 ASP A O 1
ATOM 634 N N . GLU A 1 82 ? 15.266 -16.828 2.4 1 95.69 82 GLU A N 1
ATOM 635 C CA . GLU A 1 82 ? 16.422 -16.125 2.936 1 95.69 82 GLU A CA 1
ATOM 636 C C . GLU A 1 82 ? 16.031 -15.172 4.059 1 95.69 82 GLU A C 1
ATOM 638 O O . GLU A 1 82 ? 16.781 -14.977 5.016 1 95.69 82 GLU A O 1
ATOM 643 N N . ALA A 1 83 ? 14.844 -14.633 3.951 1 95.25 83 ALA A N 1
ATOM 644 C CA . ALA A 1 83 ? 14.375 -13.656 4.926 1 95.25 83 ALA A CA 1
ATOM 645 C C . ALA A 1 83 ? 13.672 -14.336 6.094 1 95.25 83 ALA A C 1
ATOM 647 O O . ALA A 1 83 ? 13.352 -13.688 7.098 1 95.25 83 ALA A O 1
ATOM 648 N N . GLY A 1 84 ? 13.367 -15.578 5.957 1 95.69 84 GLY A N 1
ATOM 649 C CA . GLY A 1 84 ? 12.664 -16.297 7.004 1 95.69 84 GLY A CA 1
ATOM 650 C C . GLY A 1 84 ? 11.18 -15.977 7.062 1 95.69 84 GLY A C 1
ATOM 651 O O . GLY A 1 84 ? 10.602 -15.875 8.148 1 95.69 84 GLY A O 1
ATOM 652 N N . ILE A 1 85 ? 10.586 -15.789 5.945 1 95.62 85 ILE A N 1
ATOM 653 C CA . ILE A 1 85 ? 9.156 -15.484 5.867 1 95.62 85 ILE A CA 1
ATOM 654 C C . ILE A 1 85 ? 8.391 -16.734 5.445 1 95.62 85 ILE A C 1
ATOM 656 O O . ILE A 1 85 ? 8.789 -17.438 4.508 1 95.62 85 ILE A O 1
ATOM 660 N N . ASP A 1 86 ? 7.32 -17 6.16 1 97.19 86 ASP A N 1
ATOM 661 C CA . ASP A 1 86 ? 6.426 -18.094 5.77 1 97.19 86 ASP A CA 1
ATOM 662 C C . ASP A 1 86 ? 5.578 -17.703 4.562 1 97.19 86 ASP A C 1
ATOM 664 O O . ASP A 1 86 ? 5.074 -16.578 4.492 1 97.19 86 ASP A O 1
ATOM 668 N N . TYR A 1 87 ? 5.473 -18.656 3.682 1 98.25 87 TYR A N 1
ATOM 669 C CA . TYR A 1 87 ? 4.68 -18.344 2.498 1 98.25 87 TYR A CA 1
ATOM 670 C C . TYR A 1 87 ? 3.957 -19.578 1.981 1 98.25 87 TYR A C 1
ATOM 672 O O . TYR A 1 87 ? 4.324 -20.703 2.324 1 98.25 87 TYR A O 1
ATOM 680 N N . SER A 1 88 ? 2.898 -19.359 1.218 1 98.38 88 SER A N 1
ATOM 681 C CA . SER A 1 88 ? 2.201 -20.344 0.395 1 98.38 88 SER A CA 1
ATOM 682 C C . SER A 1 88 ? 1.977 -19.828 -1.021 1 98.38 88 SER A C 1
ATOM 684 O O . SER A 1 88 ? 2.076 -18.625 -1.266 1 98.38 88 SER A O 1
ATOM 686 N N . ILE A 1 89 ? 1.779 -20.766 -1.921 1 98.25 89 ILE A N 1
ATOM 687 C CA . ILE A 1 89 ? 1.633 -20.391 -3.326 1 98.25 89 ILE A CA 1
ATOM 688 C C . ILE A 1 89 ? 0.233 -20.766 -3.812 1 98.25 89 ILE A C 1
ATOM 690 O O . ILE A 1 89 ? -0.244 -21.875 -3.559 1 98.25 89 ILE A O 1
ATOM 694 N N . ARG A 1 90 ? -0.391 -19.812 -4.41 1 98.25 90 ARG A N 1
ATOM 695 C CA . ARG A 1 90 ? -1.699 -20.016 -5.023 1 98.25 90 ARG A CA 1
ATOM 696 C C . ARG A 1 90 ? -1.685 -19.625 -6.496 1 98.25 90 ARG A C 1
ATOM 698 O O . ARG A 1 90 ? -1.417 -18.469 -6.832 1 98.25 90 ARG A O 1
ATOM 705 N N . GLY A 1 91 ? -1.91 -20.609 -7.336 1 97.44 91 GLY A N 1
ATOM 706 C CA . GLY A 1 91 ? -2.086 -20.359 -8.758 1 97.44 91 GLY A CA 1
ATOM 707 C C . GLY A 1 91 ? -3.543 -20.312 -9.18 1 97.44 91 GLY A C 1
ATOM 708 O O . GLY A 1 91 ? -4.359 -21.109 -8.703 1 97.44 91 GLY A O 1
ATOM 709 N N . GLU A 1 92 ? -3.893 -19.359 -9.938 1 97.12 92 GLU A N 1
ATOM 710 C CA . GLU A 1 92 ? -5.242 -19.219 -10.477 1 97.12 92 GLU A CA 1
ATOM 711 C C . GLU A 1 92 ? -5.215 -18.922 -11.969 1 97.12 92 GLU A C 1
ATOM 713 O O . GLU A 1 92 ? -4.258 -18.328 -12.469 1 97.12 92 GLU A O 1
ATOM 718 N N . VAL A 1 93 ? -6.258 -19.359 -12.641 1 96.56 93 VAL A N 1
ATOM 719 C CA . VAL A 1 93 ? -6.43 -19.047 -14.055 1 96.56 93 VAL A CA 1
ATOM 720 C C . VAL A 1 93 ? -7.684 -18.188 -14.242 1 96.56 93 VAL A C 1
ATOM 722 O O . VAL A 1 93 ? -8.766 -18.562 -13.789 1 96.56 93 VAL A O 1
ATOM 725 N N . GLY A 1 94 ? -7.594 -17.031 -14.797 1 97 94 GLY A N 1
ATOM 726 C CA . GLY A 1 94 ? -8.672 -16.078 -15.016 1 97 94 GLY A CA 1
ATOM 727 C C . GLY A 1 94 ? -8.188 -14.664 -15.234 1 97 94 GLY A C 1
ATOM 728 O O . GLY A 1 94 ? -7.02 -14.438 -15.547 1 97 94 GLY A O 1
ATOM 729 N N . GLU A 1 95 ? -9.094 -13.734 -15.195 1 96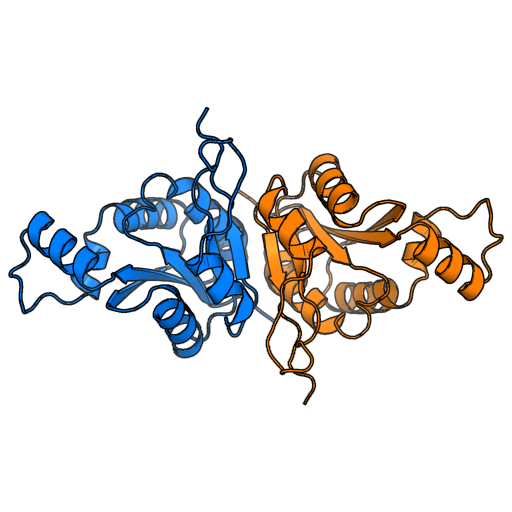.25 95 GLU A N 1
ATOM 730 C CA . GLU A 1 95 ? -8.703 -12.328 -15.289 1 96.25 95 GLU A CA 1
ATOM 731 C C . GLU A 1 95 ? -7.902 -11.898 -14.062 1 96.25 95 GLU A C 1
ATOM 733 O O . GLU A 1 95 ? -8.328 -12.117 -12.922 1 96.25 95 GLU A O 1
ATOM 738 N N . HIS A 1 96 ? -6.793 -11.281 -14.273 1 96.19 96 HIS A N 1
ATOM 739 C CA . HIS A 1 96 ? -5.816 -11.008 -13.227 1 96.19 96 HIS A CA 1
ATOM 740 C C . HIS A 1 96 ? -6.469 -10.312 -12.031 1 96.19 96 HIS A C 1
ATOM 742 O O . HIS A 1 96 ? -6.477 -10.844 -10.922 1 96.19 96 HIS A O 1
ATOM 748 N N . ALA A 1 97 ? -7.102 -9.211 -12.297 1 96.5 97 ALA A N 1
ATOM 749 C CA . ALA A 1 97 ? -7.625 -8.398 -11.203 1 96.5 97 ALA A CA 1
ATOM 750 C C . ALA A 1 97 ? -8.727 -9.133 -10.453 1 96.5 97 ALA A C 1
ATOM 752 O O . ALA A 1 97 ? -8.758 -9.133 -9.219 1 96.5 97 ALA A O 1
ATOM 753 N N . GLU A 1 98 ? -9.594 -9.773 -11.164 1 97.62 98 GLU A N 1
ATOM 754 C CA . GLU A 1 98 ? -10.711 -10.5 -10.562 1 97.62 98 GLU A CA 1
ATOM 755 C C . GLU A 1 98 ? -10.211 -11.625 -9.656 1 97.62 98 GLU A C 1
ATOM 757 O O . GLU A 1 98 ? -10.672 -11.766 -8.523 1 97.62 98 GLU A O 1
ATOM 762 N N . GLU A 1 99 ? -9.289 -12.359 -10.156 1 98.12 99 GLU A N 1
ATOM 763 C CA . GLU A 1 99 ? -8.766 -13.484 -9.383 1 98.12 99 GLU A CA 1
ATOM 764 C C . GLU A 1 99 ? -7.992 -13 -8.156 1 98.12 99 GLU A C 1
ATOM 766 O O . GLU A 1 99 ? -8.055 -13.617 -7.094 1 98.12 99 GLU A O 1
ATOM 771 N N . ILE A 1 100 ? -7.242 -11.93 -8.281 1 98.25 100 ILE A N 1
ATOM 772 C CA . ILE A 1 100 ? -6.473 -11.383 -7.168 1 98.25 100 ILE A CA 1
ATOM 773 C C . ILE A 1 100 ? -7.418 -10.922 -6.062 1 98.25 100 ILE A C 1
ATOM 775 O O . ILE A 1 100 ? -7.215 -11.234 -4.887 1 98.25 100 ILE A O 1
ATOM 779 N N . VAL A 1 101 ? -8.461 -10.195 -6.449 1 98.19 101 VAL A N 1
ATOM 780 C CA . VAL A 1 101 ? -9.414 -9.664 -5.48 1 98.19 101 VAL A CA 1
ATOM 781 C C . VAL A 1 101 ? -10.164 -10.82 -4.812 1 98.19 101 VAL A C 1
ATOM 783 O O . VAL A 1 101 ? -10.352 -10.82 -3.592 1 98.19 101 VAL A O 1
ATOM 786 N N . ASP A 1 102 ? -10.539 -11.797 -5.609 1 98.5 102 ASP A N 1
ATOM 787 C CA . ASP A 1 102 ? -11.219 -12.969 -5.07 1 98.5 102 ASP A CA 1
ATOM 788 C C . ASP A 1 102 ? -10.328 -13.711 -4.078 1 98.5 102 ASP A C 1
ATOM 790 O O . ASP A 1 102 ? -10.773 -14.102 -3 1 98.5 102 ASP A O 1
ATOM 794 N N . LEU A 1 103 ? -9.094 -13.883 -4.441 1 98.5 103 LEU A N 1
ATOM 795 C CA . LEU A 1 103 ? -8.156 -14.578 -3.568 1 98.5 103 LEU A CA 1
ATOM 796 C C . LEU A 1 103 ? -7.922 -13.789 -2.285 1 98.5 103 LEU A C 1
ATOM 798 O O . LEU A 1 103 ? -7.809 -14.375 -1.204 1 98.5 103 LEU A O 1
ATOM 802 N N . ALA A 1 104 ? -7.836 -12.5 -2.4 1 98.5 104 ALA A N 1
ATOM 803 C CA . ALA A 1 104 ? -7.664 -11.664 -1.216 1 98.5 104 ALA A CA 1
ATOM 804 C C . ALA A 1 104 ? -8.805 -11.883 -0.222 1 98.5 104 ALA A C 1
ATOM 806 O O . ALA A 1 104 ? -8.57 -11.969 0.986 1 98.5 104 ALA A O 1
ATOM 807 N N . THR A 1 105 ? -10 -11.953 -0.75 1 98.12 105 THR A N 1
ATOM 808 C CA . THR A 1 105 ? -11.172 -12.18 0.085 1 98.12 105 THR A CA 1
ATOM 809 C C . THR A 1 105 ? -11.133 -13.578 0.694 1 98.12 105 THR A C 1
ATOM 811 O O . THR A 1 105 ? -11.336 -13.742 1.899 1 98.12 105 THR A O 1
ATOM 814 N N . LYS A 1 106 ? -10.828 -14.57 -0.112 1 98.25 106 LYS A N 1
ATOM 815 C CA . LYS A 1 106 ? -10.859 -15.969 0.294 1 98.25 106 LYS A CA 1
ATOM 816 C C . LYS A 1 106 ? -9.844 -16.25 1.399 1 98.25 106 LYS A C 1
ATOM 818 O O . LYS A 1 106 ? -10.117 -17 2.332 1 98.25 106 LYS A O 1
ATOM 823 N N . VAL A 1 107 ? -8.68 -15.641 1.322 1 98 107 VAL A N 1
ATOM 824 C CA . VAL A 1 107 ? -7.621 -15.969 2.268 1 98 107 VAL A CA 1
ATOM 825 C C . VAL A 1 107 ? -7.664 -15.008 3.453 1 98 107 VAL A C 1
ATOM 827 O O . VAL A 1 107 ? -6.867 -15.125 4.383 1 98 107 VAL A O 1
ATOM 830 N N . GLY A 1 108 ? -8.555 -13.969 3.393 1 97.69 108 GLY A N 1
ATOM 831 C CA . GLY A 1 108 ? -8.609 -12.977 4.453 1 97.69 108 GLY A CA 1
ATOM 832 C C . GLY A 1 108 ? -7.367 -12.117 4.531 1 97.69 108 GLY A C 1
ATOM 833 O O . GLY A 1 108 ? -6.805 -11.914 5.609 1 97.69 108 GLY A O 1
ATOM 834 N N . ALA A 1 109 ? -6.949 -11.625 3.375 1 98.25 109 ALA A N 1
ATOM 835 C CA . ALA A 1 109 ? -5.742 -10.805 3.324 1 98.25 109 ALA A CA 1
ATOM 836 C C . ALA A 1 109 ? -5.93 -9.5 4.102 1 98.25 109 ALA A C 1
ATOM 838 O O . ALA A 1 109 ? -6.98 -8.867 4.016 1 98.25 109 ALA A O 1
ATOM 839 N N . ASP A 1 110 ? -4.922 -9.172 4.883 1 97.56 110 ASP A N 1
ATOM 840 C CA . ASP A 1 110 ? -4.895 -7.879 5.559 1 97.56 110 ASP A CA 1
ATOM 841 C C . ASP A 1 110 ? -4.285 -6.801 4.66 1 97.56 110 ASP A C 1
ATOM 843 O O . ASP A 1 110 ? -4.531 -5.609 4.855 1 97.56 110 ASP A O 1
ATOM 847 N N . ARG A 1 111 ? -3.521 -7.316 3.695 1 98.25 111 ARG A N 1
ATOM 848 C CA . ARG A 1 111 ? -2.818 -6.445 2.758 1 98.25 111 ARG A CA 1
ATOM 849 C C . ARG A 1 111 ? -2.574 -7.156 1.43 1 98.25 111 ARG A C 1
ATOM 851 O O . ARG A 1 111 ? -2.252 -8.344 1.404 1 98.25 111 ARG A O 1
ATOM 858 N N . VAL A 1 112 ? -2.748 -6.348 0.43 1 98.44 112 VAL A N 1
ATOM 859 C CA . VAL A 1 112 ? -2.357 -6.828 -0.891 1 98.44 112 VAL A CA 1
ATOM 860 C C . VAL A 1 112 ? -1.179 -6.008 -1.411 1 98.44 112 VAL A C 1
ATOM 862 O O . VAL A 1 112 ? -1.133 -4.789 -1.229 1 98.44 112 VAL A O 1
ATOM 865 N N . ILE A 1 113 ? -0.24 -6.656 -2.014 1 98.12 113 ILE A N 1
ATOM 866 C CA . ILE A 1 113 ? 0.875 -5.996 -2.682 1 98.12 113 ILE A CA 1
ATOM 867 C C . ILE A 1 113 ? 0.835 -6.305 -4.176 1 98.12 113 ILE A C 1
ATOM 869 O O . ILE A 1 113 ? 0.771 -7.469 -4.578 1 98.12 113 ILE A O 1
ATOM 873 N N . VAL A 1 114 ? 0.839 -5.215 -4.98 1 95.44 114 VAL A N 1
ATOM 874 C CA . VAL A 1 114 ? 0.828 -5.328 -6.434 1 95.44 114 VAL A CA 1
ATOM 875 C C . VAL A 1 114 ? 1.956 -4.484 -7.027 1 95.44 114 VAL A C 1
ATOM 877 O O . VAL A 1 114 ? 2.381 -3.496 -6.43 1 95.44 114 VAL A O 1
ATOM 880 N N . GLY A 1 115 ? 2.443 -4.98 -8.086 1 91.44 115 GLY A N 1
ATOM 881 C CA . GLY A 1 115 ? 3.459 -4.223 -8.797 1 91.44 115 GLY A CA 1
ATOM 882 C C . GLY A 1 115 ? 2.9 -3.428 -9.961 1 91.44 115 GLY A C 1
ATOM 883 O O . GLY A 1 115 ? 1.844 -3.766 -10.5 1 91.44 115 GLY A O 1
ATOM 884 N N . GLY A 1 116 ? 3.523 -2.273 -10.266 1 78.81 116 GLY A N 1
ATOM 885 C CA . GLY A 1 116 ? 3.262 -1.546 -11.5 1 78.81 116 GLY A CA 1
ATOM 886 C C . GLY A 1 116 ? 4.199 -1.928 -12.633 1 78.81 116 GLY A C 1
ATOM 887 O O . GLY A 1 116 ? 5.176 -2.65 -12.414 1 78.81 116 GLY A O 1
ATOM 888 N N . ARG A 1 117 ? 3.684 -1.734 -13.859 1 66.44 117 ARG A N 1
ATOM 889 C CA . ARG A 1 117 ? 4.535 -2.008 -15.016 1 66.44 117 ARG A CA 1
ATOM 890 C C . ARG A 1 117 ? 5.645 -0.968 -15.133 1 66.44 117 ARG A C 1
ATOM 892 O O . ARG A 1 117 ? 5.523 0.14 -14.609 1 66.44 117 ARG A O 1
ATOM 899 N N . LYS A 1 118 ? 6.758 -1.582 -15.672 1 58.75 118 LYS A N 1
ATOM 900 C CA . LYS A 1 118 ? 7.863 -0.704 -16.047 1 58.75 118 LYS A CA 1
ATOM 901 C C . LYS A 1 118 ? 7.359 0.509 -16.828 1 58.75 118 LYS A C 1
ATOM 903 O O . LYS A 1 118 ? 6.301 0.454 -17.453 1 58.75 118 LYS A O 1
ATOM 908 N N . ARG A 1 119 ? 8.125 1.592 -16.672 1 56.16 119 ARG A N 1
ATOM 909 C CA . ARG A 1 119 ? 7.953 2.898 -17.297 1 56.16 119 ARG A CA 1
ATOM 910 C C . ARG A 1 119 ? 7.516 2.76 -18.75 1 56.16 119 ARG A C 1
ATOM 912 O O . ARG A 1 119 ? 7.863 1.783 -19.422 1 56.16 119 ARG A O 1
ATOM 919 N N . SER A 1 120 ? 6.434 3.484 -19.062 1 57.25 120 SER A N 1
ATOM 920 C CA . SER A 1 120 ? 6.086 3.762 -20.453 1 57.25 120 SER A CA 1
ATOM 921 C C . SER A 1 120 ? 7.324 4.113 -21.281 1 57.25 120 SER A C 1
ATOM 923 O O . SER A 1 120 ? 8.383 4.418 -20.719 1 57.25 120 SER A O 1
ATOM 925 N N . PRO A 1 121 ? 7.281 3.896 -22.5 1 56.28 121 PRO A N 1
ATOM 926 C CA . PRO A 1 121 ? 8.367 4.348 -23.391 1 56.28 121 PRO A CA 1
ATOM 927 C C . PRO A 1 121 ? 8.836 5.766 -23.062 1 56.28 121 PRO A C 1
ATOM 929 O O . PRO A 1 121 ? 9.992 6.109 -23.328 1 56.28 121 PRO A O 1
ATOM 932 N N . THR A 1 122 ? 7.945 6.539 -22.578 1 59.28 122 THR A N 1
ATOM 933 C CA . THR A 1 122 ? 8.305 7.922 -22.281 1 59.28 122 THR A CA 1
ATOM 934 C C . THR A 1 122 ? 8.969 8.031 -20.922 1 59.28 122 THR A C 1
ATOM 936 O O . THR A 1 122 ? 9.391 9.109 -20.516 1 59.28 122 THR A O 1
ATOM 939 N N . GLY A 1 123 ? 9.031 6.852 -20.25 1 62.09 123 GLY A N 1
ATOM 940 C CA . GLY A 1 123 ? 9.742 6.824 -18.984 1 62.09 123 GLY A CA 1
ATOM 941 C C . GLY A 1 123 ? 8.844 7.102 -17.797 1 62.09 123 GLY A C 1
ATOM 942 O O . GLY A 1 123 ? 9.312 7.141 -16.656 1 62.09 123 GLY A O 1
ATOM 943 N N . LYS A 1 124 ? 7.645 7.344 -18.172 1 64.31 124 LYS A N 1
ATOM 944 C CA . LYS A 1 124 ? 6.742 7.672 -17.078 1 64.31 124 LYS A CA 1
ATOM 945 C C . LYS A 1 124 ? 6.094 6.414 -16.5 1 64.31 124 LYS A C 1
ATOM 947 O O . LYS A 1 124 ? 5.844 5.453 -17.234 1 64.31 124 LYS A O 1
ATOM 952 N N . ALA A 1 125 ? 5.977 6.395 -15.227 1 69.69 125 ALA A N 1
ATOM 953 C CA . ALA A 1 125 ? 5.301 5.277 -14.57 1 69.69 125 ALA A CA 1
ATOM 954 C C . ALA A 1 125 ? 3.812 5.266 -14.898 1 69.69 125 ALA A C 1
ATOM 956 O O . ALA A 1 125 ? 3.178 6.32 -14.969 1 69.69 125 ALA A O 1
ATOM 957 N N . VAL A 1 126 ? 3.316 4.137 -15.406 1 74.5 126 VAL A N 1
ATOM 958 C CA . VAL A 1 126 ? 1.895 3.99 -15.703 1 74.5 126 VAL A CA 1
ATOM 959 C C . VAL A 1 126 ? 1.294 2.9 -14.82 1 74.5 126 VAL A C 1
ATOM 961 O O . VAL A 1 126 ? 2.01 2.016 -14.344 1 74.5 126 VAL A O 1
ATOM 964 N N . PHE A 1 127 ? -0.038 3.152 -14.5 1 78.94 127 PHE A N 1
ATOM 965 C CA . PHE A 1 127 ? -0.768 2.07 -13.852 1 78.94 127 PHE A CA 1
ATOM 966 C C . PHE A 1 127 ? -1.184 1.013 -14.867 1 78.94 127 PHE A C 1
ATOM 968 O O . PHE A 1 127 ? -1.78 1.333 -15.898 1 78.94 127 PHE A O 1
ATOM 975 N N . GLY A 1 128 ? -0.808 -0.113 -14.578 1 82.31 128 GLY A N 1
ATOM 976 C CA . GLY A 1 128 ? -1.482 -1.165 -15.328 1 82.31 128 GLY A CA 1
ATOM 977 C C . GLY A 1 128 ? -2.922 -1.371 -14.891 1 82.31 128 GLY A C 1
ATOM 978 O O . GLY A 1 128 ? -3.293 -1.04 -13.766 1 82.31 128 GLY A O 1
ATOM 979 N N . SER A 1 129 ? -3.67 -1.822 -15.766 1 87.44 129 SER A N 1
ATOM 980 C CA . SER A 1 129 ? -5.098 -2.035 -15.547 1 87.44 129 SER A CA 1
ATOM 981 C C . SER A 1 129 ? -5.34 -2.963 -14.359 1 87.44 129 SER A C 1
ATOM 983 O O . SER A 1 129 ? -6.273 -2.756 -13.586 1 87.44 129 SER A O 1
ATOM 985 N N . THR A 1 130 ? -4.492 -3.928 -14.188 1 92.25 130 THR A N 1
ATOM 986 C CA . THR A 1 130 ? -4.66 -4.867 -13.086 1 92.25 130 THR A CA 1
ATOM 987 C C . THR A 1 130 ? -4.434 -4.176 -11.742 1 92.25 130 THR A C 1
ATOM 989 O O . THR A 1 130 ? -5.258 -4.297 -10.828 1 92.25 130 THR A O 1
ATOM 992 N N . ALA A 1 131 ? -3.334 -3.488 -11.625 1 92.12 131 ALA A N 1
ATOM 993 C CA . ALA A 1 131 ? -3.025 -2.795 -10.375 1 92.12 131 ALA A CA 1
ATOM 994 C C . ALA A 1 131 ? -4.133 -1.814 -10.008 1 92.12 131 ALA A C 1
ATOM 996 O O . ALA A 1 131 ? -4.562 -1.761 -8.852 1 92.12 131 ALA A O 1
ATOM 997 N N . GLN A 1 132 ? -4.613 -1.119 -10.969 1 89.62 132 GLN A N 1
ATOM 998 C CA . GLN A 1 132 ? -5.668 -0.143 -10.719 1 89.62 132 GLN A CA 1
ATOM 999 C C . GLN A 1 132 ? -6.941 -0.824 -10.219 1 89.62 132 GLN A C 1
ATOM 1001 O O . GLN A 1 132 ? -7.527 -0.401 -9.227 1 89.62 132 GLN A O 1
ATOM 1006 N N . ALA A 1 133 ? -7.324 -1.836 -10.906 1 92.31 133 ALA A N 1
ATOM 1007 C CA . ALA A 1 133 ? -8.539 -2.557 -10.539 1 92.31 133 ALA A CA 1
ATOM 1008 C C . ALA A 1 133 ? -8.414 -3.152 -9.133 1 92.31 133 ALA A C 1
ATOM 1010 O O . ALA A 1 133 ? -9.359 -3.092 -8.344 1 92.31 133 ALA A O 1
ATOM 1011 N N . VAL A 1 134 ? -7.312 -3.727 -8.812 1 95.12 134 VAL A N 1
ATOM 1012 C CA . VAL A 1 134 ? -7.098 -4.328 -7.496 1 95.12 134 VAL A CA 1
ATOM 1013 C C . VAL A 1 134 ? -7.168 -3.25 -6.418 1 95.12 134 VAL A C 1
ATOM 1015 O O . VAL A 1 134 ? -7.793 -3.449 -5.371 1 95.12 134 VAL A O 1
ATOM 1018 N N . MET A 1 135 ? -6.617 -2.137 -6.676 1 92.88 135 MET A N 1
ATOM 1019 C CA . MET A 1 135 ? -6.602 -1.046 -5.703 1 92.88 135 MET A CA 1
ATOM 1020 C C . MET A 1 135 ? -8.016 -0.553 -5.418 1 92.88 135 MET A C 1
ATOM 1022 O O . MET A 1 135 ? -8.336 -0.198 -4.281 1 92.88 135 MET A O 1
ATOM 1026 N N . LEU A 1 136 ? -8.812 -0.593 -6.375 1 90.88 136 LEU A N 1
ATOM 1027 C CA . LEU A 1 136 ? -10.164 -0.046 -6.234 1 90.88 136 LEU A CA 1
ATOM 1028 C C . LEU A 1 136 ? -11.109 -1.087 -5.652 1 90.88 136 LEU A C 1
ATOM 1030 O O . LEU A 1 136 ? -12.102 -0.736 -5.004 1 90.88 136 LEU A O 1
ATOM 1034 N N . ASP A 1 137 ? -10.719 -2.377 -5.777 1 93 137 ASP A N 1
ATOM 1035 C CA . ASP A 1 137 ? -11.742 -3.379 -5.504 1 93 137 ASP A CA 1
ATOM 1036 C C . ASP A 1 137 ? -11.32 -4.301 -4.363 1 93 137 ASP A C 1
ATOM 1038 O O . ASP A 1 137 ? -12.133 -5.055 -3.83 1 93 137 ASP A O 1
ATOM 1042 N N . ALA A 1 138 ? -10.062 -4.254 -4.012 1 95.12 138 ALA A N 1
ATOM 1043 C CA . ALA A 1 138 ? -9.586 -5.148 -2.961 1 95.12 138 ALA A CA 1
ATOM 1044 C C . ALA A 1 138 ? -10.328 -4.895 -1.651 1 95.12 138 ALA A C 1
ATOM 1046 O O . ALA A 1 138 ? -10.727 -3.764 -1.364 1 95.12 138 ALA A O 1
ATOM 1047 N N . PRO A 1 139 ? -10.5 -5.883 -0.794 1 94.44 139 PRO A N 1
ATOM 1048 C CA . PRO A 1 139 ? -11.211 -5.754 0.479 1 94.44 139 PRO A CA 1
ATOM 1049 C C . PRO A 1 139 ? -10.344 -5.145 1.581 1 94.44 139 PRO A C 1
ATOM 1051 O O . PRO A 1 139 ? -10.805 -4.977 2.713 1 94.44 139 PRO A O 1
ATOM 1054 N N . CYS A 1 140 ? -9.133 -4.891 1.258 1 95.69 140 CYS A N 1
ATOM 1055 C CA . CYS A 1 140 ? -8.148 -4.398 2.215 1 95.69 140 CYS A CA 1
ATOM 1056 C C . CYS A 1 140 ? -7.199 -3.406 1.557 1 95.69 140 CYS A C 1
ATOM 1058 O O . CYS A 1 140 ? -7.246 -3.209 0.341 1 95.69 140 CYS A O 1
ATOM 1060 N N . PRO A 1 141 ? -6.383 -2.711 2.355 1 96.62 141 PRO A N 1
ATOM 1061 C CA . PRO A 1 141 ? -5.414 -1.789 1.755 1 96.62 141 PRO A CA 1
ATOM 1062 C C . PRO A 1 141 ? -4.473 -2.48 0.772 1 96.62 141 PRO A C 1
ATOM 1064 O O . PRO A 1 141 ? -4.133 -3.652 0.958 1 96.62 141 PRO A O 1
ATOM 1067 N N . VAL A 1 142 ? -4.07 -1.702 -0.246 1 97 142 VAL A N 1
ATOM 1068 C CA . VAL A 1 142 ? -3.217 -2.25 -1.296 1 97 142 VAL A CA 1
ATOM 1069 C C . VAL A 1 142 ? -1.929 -1.434 -1.394 1 97 142 VAL A C 1
ATOM 1071 O O . VAL A 1 142 ? -1.969 -0.202 -1.442 1 97 142 VAL A O 1
ATOM 1074 N N . THR A 1 143 ? -0.848 -2.145 -1.394 1 97.38 143 THR A N 1
ATOM 1075 C CA . THR A 1 143 ? 0.447 -1.515 -1.624 1 97.38 143 THR A CA 1
ATOM 1076 C C . THR A 1 143 ? 0.856 -1.64 -3.09 1 97.38 143 THR A C 1
ATOM 1078 O O . THR A 1 143 ? 0.846 -2.736 -3.65 1 97.38 143 THR A O 1
ATOM 1081 N N . PHE A 1 144 ? 1.156 -0.542 -3.639 1 95.19 144 PHE A N 1
ATOM 1082 C CA . PHE A 1 144 ? 1.656 -0.466 -5.008 1 95.19 144 PHE A CA 1
ATOM 1083 C C . PHE A 1 144 ? 3.17 -0.289 -5.02 1 95.19 144 PHE A C 1
ATOM 1085 O O . PHE A 1 144 ? 3.699 0.629 -4.391 1 95.19 144 PHE A O 1
ATOM 1092 N N . VAL A 1 145 ? 3.822 -1.177 -5.77 1 94.69 145 VAL A N 1
ATOM 1093 C CA . VAL A 1 145 ? 5.27 -1.109 -5.926 1 94.69 145 VAL A CA 1
ATOM 1094 C C . VAL A 1 145 ? 5.617 -0.708 -7.359 1 94.69 145 VAL A C 1
ATOM 1096 O O . VAL A 1 145 ? 5.438 -1.495 -8.289 1 94.69 145 VAL A O 1
ATOM 1099 N N . ARG A 1 146 ? 6.094 0.501 -7.422 1 86.19 146 ARG A N 1
ATOM 1100 C CA . ARG A 1 146 ? 6.445 1.017 -8.742 1 86.19 146 ARG A CA 1
ATOM 1101 C C . ARG A 1 146 ? 7.691 0.324 -9.289 1 86.19 146 ARG A C 1
ATOM 1103 O O . ARG A 1 146 ? 8.633 0.052 -8.539 1 86.19 146 ARG A O 1
ATOM 1110 N N . GLY A 1 147 ? 7.648 0.039 -10.562 1 75.81 147 GLY A N 1
ATOM 1111 C CA . GLY A 1 147 ? 8.797 -0.581 -11.195 1 75.81 147 GLY A CA 1
ATOM 1112 C C . GLY A 1 147 ? 9.992 0.352 -11.312 1 75.81 147 GLY A C 1
ATOM 1113 O O . GLY A 1 147 ? 9.828 1.562 -11.484 1 75.81 147 GLY A O 1
ATOM 1114 N N . ALA A 1 148 ? 11.219 -0.175 -10.828 1 60.41 148 ALA A N 1
ATOM 1115 C CA . ALA A 1 148 ? 12.453 0.602 -10.891 1 60.41 148 ALA A CA 1
ATOM 1116 C C . ALA A 1 148 ? 12.789 0.975 -12.336 1 60.41 148 ALA A C 1
ATOM 1118 O O . ALA A 1 148 ? 12.414 0.263 -13.266 1 60.41 148 ALA A O 1
ATOM 1119 N N . ASP A 1 149 ? 13.031 2.307 -12.547 1 54.47 149 ASP A N 1
ATOM 1120 C CA . ASP A 1 149 ? 13.555 2.738 -13.844 1 54.47 149 ASP A CA 1
ATOM 1121 C C . ASP A 1 149 ? 14.781 1.921 -14.234 1 54.47 149 ASP A C 1
ATOM 1123 O O . ASP A 1 149 ? 15.68 1.701 -13.414 1 54.47 149 ASP A O 1
ATOM 1127 N N . LYS A 1 150 ? 14.602 0.711 -14.781 1 47.59 150 LYS A N 1
ATOM 1128 C CA . LYS A 1 150 ? 15.844 0.087 -15.227 1 47.59 150 LYS A CA 1
ATOM 1129 C C . LYS A 1 150 ? 16.797 1.118 -15.828 1 47.59 150 LYS A C 1
ATOM 1131 O O . LYS A 1 150 ? 16.375 1.939 -16.656 1 47.59 150 LYS A O 1
ATOM 1136 N N . GLU A 1 151 ? 17.812 1.674 -15.023 1 38.53 151 GLU A N 1
ATOM 1137 C CA . GLU A 1 151 ? 18.906 2.32 -15.742 1 38.53 151 GLU A CA 1
ATOM 1138 C C . GLU A 1 151 ? 19.359 1.477 -16.938 1 38.53 151 GLU A C 1
ATOM 1140 O O . GLU A 1 151 ? 19.266 0.247 -16.906 1 38.53 151 GLU A O 1
ATOM 1145 N N . MET B 1 1 ? 16.047 -5.16 4.805 1 72.25 1 MET B N 1
ATOM 1146 C CA . MET B 1 1 ? 15.164 -4.039 4.488 1 72.25 1 MET B CA 1
ATOM 1147 C C . MET B 1 1 ? 14.125 -3.838 5.582 1 72.25 1 MET B C 1
ATOM 1149 O O . MET B 1 1 ? 13.273 -4.703 5.805 1 72.25 1 MET B O 1
ATOM 1153 N N . THR B 1 2 ? 14.336 -2.854 6.344 1 88.31 2 THR B N 1
ATOM 1154 C CA . THR B 1 2 ? 13.531 -2.588 7.531 1 88.31 2 THR B CA 1
ATOM 1155 C C . THR B 1 2 ? 12.617 -1.385 7.312 1 88.31 2 THR B C 1
ATOM 1157 O O . THR B 1 2 ? 12.961 -0.475 6.551 1 88.31 2 THR B O 1
ATOM 1160 N N . LEU B 1 3 ? 11.477 -1.483 7.832 1 96.06 3 LEU B N 1
ATOM 1161 C CA . LEU B 1 3 ? 10.523 -0.376 7.828 1 96.06 3 LEU B CA 1
ATOM 1162 C C . LEU B 1 3 ? 10.812 0.587 8.977 1 96.06 3 LEU B C 1
ATOM 1164 O O . LEU B 1 3 ? 10.547 0.271 10.141 1 96.06 3 LEU B O 1
ATOM 1168 N N . HIS B 1 4 ? 11.336 1.767 8.656 1 97.5 4 HIS B N 1
ATOM 1169 C CA . HIS B 1 4 ? 11.711 2.721 9.695 1 97.5 4 HIS B CA 1
ATOM 1170 C C . HIS B 1 4 ? 10.773 3.928 9.695 1 97.5 4 HIS B C 1
ATOM 1172 O O . HIS B 1 4 ? 10.359 4.391 10.766 1 97.5 4 HIS B O 1
ATOM 1178 N N . THR B 1 5 ? 10.5 4.395 8.516 1 98.44 5 THR B N 1
ATOM 1179 C CA . THR B 1 5 ? 9.711 5.617 8.406 1 98.44 5 THR B CA 1
ATOM 1180 C C . THR B 1 5 ? 8.508 5.41 7.5 1 98.44 5 THR B C 1
ATOM 1182 O O . THR B 1 5 ? 8.648 5.004 6.348 1 98.44 5 THR B O 1
ATOM 1185 N N . ILE B 1 6 ? 7.352 5.684 7.984 1 98.62 6 ILE B N 1
ATOM 1186 C CA . ILE B 1 6 ? 6.102 5.668 7.234 1 98.62 6 ILE B CA 1
ATOM 1187 C C . ILE B 1 6 ? 5.559 7.09 7.102 1 98.62 6 ILE B C 1
ATOM 1189 O O . ILE B 1 6 ? 5.445 7.812 8.094 1 98.62 6 ILE B O 1
ATOM 1193 N N . LEU B 1 7 ? 5.312 7.484 5.891 1 98.81 7 LEU B N 1
ATOM 1194 C CA . LEU B 1 7 ? 4.637 8.758 5.684 1 98.81 7 LEU B CA 1
ATOM 1195 C C . LEU B 1 7 ? 3.141 8.555 5.469 1 98.81 7 LEU B C 1
ATOM 1197 O O . LEU B 1 7 ? 2.73 7.891 4.516 1 98.81 7 LEU B O 1
ATOM 1201 N N . LEU B 1 8 ? 2.387 9.062 6.336 1 98.5 8 LEU B N 1
ATOM 1202 C CA . LEU B 1 8 ? 0.934 9.055 6.203 1 98.5 8 LEU B CA 1
ATOM 1203 C C . LEU B 1 8 ? 0.431 10.383 5.645 1 98.5 8 LEU B C 1
ATOM 1205 O O . LEU B 1 8 ? 0.532 11.422 6.305 1 98.5 8 LEU B O 1
ATOM 1209 N N . ALA B 1 9 ? -0.101 10.312 4.434 1 97.5 9 ALA B N 1
ATOM 1210 C CA . ALA B 1 9 ? -0.623 11.516 3.787 1 97.5 9 ALA B CA 1
ATOM 1211 C C . ALA B 1 9 ? -2.09 11.734 4.141 1 97.5 9 ALA B C 1
ATOM 1213 O O . ALA B 1 9 ? -2.928 10.859 3.918 1 97.5 9 ALA B O 1
ATOM 1214 N N . VAL B 1 10 ? -2.348 12.961 4.664 1 93.94 10 VAL B N 1
ATOM 1215 C CA . VAL B 1 10 ? -3.729 13.297 4.988 1 93.94 10 VAL B CA 1
ATOM 1216 C C . VAL B 1 10 ? -4.027 14.727 4.555 1 93.94 10 VAL B C 1
ATOM 1218 O O . VAL B 1 10 ? -3.115 15.547 4.418 1 93.94 10 VAL B O 1
ATOM 1221 N N . GLY B 1 11 ? -5.309 14.891 4.211 1 88.06 11 GLY B N 1
ATOM 1222 C CA . GLY B 1 11 ? -5.805 16.234 3.92 1 88.06 11 GLY B CA 1
ATOM 1223 C C . GLY B 1 11 ? -6.934 16.656 4.836 1 88.06 11 GLY B C 1
ATOM 1224 O O . GLY B 1 11 ? -7.355 15.898 5.711 1 88.06 11 GLY B O 1
ATOM 1225 N N . PRO B 1 12 ? -7.371 17.875 4.621 1 84.56 12 PRO B N 1
ATOM 1226 C CA . PRO B 1 12 ? -8.398 18.438 5.496 1 84.56 12 PRO B CA 1
ATOM 1227 C C . PRO B 1 12 ? -9.719 17.656 5.426 1 84.56 12 PRO B C 1
ATOM 1229 O O . PRO B 1 12 ? -10.523 17.734 6.355 1 84.56 12 PRO B O 1
ATOM 1232 N N . GLU B 1 13 ? -9.922 16.891 4.418 1 83.38 13 GLU B N 1
ATOM 1233 C CA . GLU B 1 13 ? -11.195 16.203 4.227 1 83.38 13 GLU B CA 1
ATOM 1234 C C . GLU B 1 13 ? -11.109 14.742 4.676 1 83.38 13 GLU B C 1
ATOM 1236 O O . GLU B 1 13 ? -12.031 13.961 4.441 1 83.38 13 GLU B O 1
ATOM 1241 N N . ASP B 1 14 ? -10.031 14.375 5.332 1 87.06 14 ASP B N 1
ATOM 1242 C CA . ASP B 1 14 ? -9.812 12.969 5.645 1 87.06 14 ASP B CA 1
ATOM 1243 C C . ASP B 1 14 ? -10.234 12.648 7.078 1 87.06 14 ASP B C 1
ATOM 1245 O O . ASP B 1 14 ? -9.93 11.57 7.59 1 87.06 14 ASP B O 1
ATOM 1249 N N . ASN B 1 15 ? -10.969 13.555 7.688 1 85.69 15 ASN B N 1
ATOM 1250 C CA . ASN B 1 15 ? -11.375 13.336 9.07 1 85.69 15 ASN B CA 1
ATOM 1251 C C . ASN B 1 15 ? -12.219 12.07 9.219 1 85.69 15 ASN B C 1
ATOM 1253 O O . ASN B 1 15 ? -12.031 11.297 10.156 1 85.69 15 ASN B O 1
ATOM 1257 N N . ASP B 1 16 ? -13.102 11.867 8.32 1 84.44 16 ASP B N 1
ATOM 1258 C CA . ASP B 1 16 ? -14.016 10.727 8.398 1 84.44 16 ASP B CA 1
ATOM 1259 C C . ASP B 1 16 ? -13.289 9.422 8.094 1 84.44 16 ASP B C 1
ATOM 1261 O O . ASP B 1 16 ? -13.859 8.336 8.242 1 84.44 16 ASP B O 1
ATOM 1265 N N . ARG B 1 17 ? -12.016 9.5 7.758 1 89 17 ARG B N 1
ATOM 1266 C CA . ARG B 1 17 ? -11.25 8.305 7.402 1 89 17 ARG B CA 1
ATOM 1267 C C . ARG B 1 17 ? -10.086 8.102 8.359 1 89 17 ARG B C 1
ATOM 1269 O O . ARG B 1 17 ? -9.203 7.273 8.102 1 89 17 ARG B O 1
ATOM 1276 N N . ALA B 1 18 ? -10.07 8.836 9.328 1 89.81 18 ALA B N 1
ATOM 1277 C CA . ALA B 1 18 ? -8.953 8.828 10.266 1 89.81 18 ALA B CA 1
ATOM 1278 C C . ALA B 1 18 ? -8.719 7.426 10.82 1 89.81 18 ALA B C 1
ATOM 1280 O O . ALA B 1 18 ? -7.578 6.953 10.875 1 89.81 18 ALA B O 1
ATOM 1281 N N . GLU B 1 19 ? -9.766 6.777 11.164 1 90.5 19 GLU B N 1
ATOM 1282 C CA . GLU B 1 19 ? -9.641 5.465 11.781 1 90.5 19 GLU B CA 1
ATOM 1283 C C . GLU B 1 19 ? -9.062 4.441 10.805 1 90.5 19 GLU B C 1
ATOM 1285 O O . GLU B 1 19 ? -8.141 3.699 11.148 1 90.5 19 GLU B O 1
ATOM 1290 N N . GLU B 1 20 ? -9.586 4.402 9.633 1 92.06 20 GLU B N 1
ATOM 1291 C CA . GLU B 1 20 ? -9.133 3.445 8.625 1 92.06 20 GLU B CA 1
ATOM 1292 C C . GLU B 1 20 ? -7.668 3.682 8.266 1 92.06 20 GLU B C 1
ATOM 1294 O O . GLU B 1 20 ? -6.898 2.729 8.117 1 92.06 20 GLU B O 1
ATOM 1299 N N . LEU B 1 21 ? -7.332 4.926 8.117 1 94.31 21 LEU B N 1
ATOM 1300 C CA . LEU B 1 21 ? -5.953 5.277 7.781 1 94.31 21 LEU B CA 1
ATOM 1301 C C . LEU B 1 21 ? -5.012 4.938 8.93 1 94.31 21 LEU B C 1
ATOM 1303 O O . LEU B 1 21 ? -3.938 4.375 8.711 1 94.31 21 LEU B O 1
ATOM 1307 N N . ALA B 1 22 ? -5.449 5.25 10.141 1 94.12 22 ALA B N 1
ATOM 1308 C CA . ALA B 1 22 ? -4.629 4.945 11.312 1 94.12 22 ALA B CA 1
ATOM 1309 C C . ALA B 1 22 ? -4.441 3.441 11.477 1 94.12 22 ALA B C 1
ATOM 1311 O O . ALA B 1 22 ? -3.34 2.977 11.781 1 94.12 22 ALA B O 1
ATOM 1312 N N . GLU B 1 23 ? -5.457 2.74 11.258 1 94.12 23 GLU B N 1
ATOM 1313 C CA . GLU B 1 23 ? -5.375 1.287 11.367 1 94.12 23 GLU B CA 1
ATOM 1314 C C . GLU B 1 23 ? -4.367 0.71 10.375 1 94.12 23 GLU B C 1
ATOM 1316 O O . GLU B 1 23 ? -3.584 -0.174 10.727 1 94.12 23 GLU B O 1
ATOM 1321 N N . ALA B 1 24 ? -4.422 1.2 9.156 1 95.81 24 ALA B N 1
ATOM 1322 C CA . ALA B 1 24 ? -3.492 0.739 8.133 1 95.81 24 ALA B CA 1
ATOM 1323 C C . ALA B 1 24 ? -2.047 1.023 8.531 1 95.81 24 ALA B C 1
ATOM 1325 O O . ALA B 1 24 ? -1.149 0.231 8.234 1 95.81 24 ALA B O 1
ATOM 1326 N N . VAL B 1 25 ? -1.818 2.129 9.164 1 97.25 25 VAL B N 1
ATOM 1327 C CA . VAL B 1 25 ? -0.486 2.51 9.625 1 97.25 25 VAL B CA 1
ATOM 1328 C C . VAL B 1 25 ? -0.06 1.609 10.781 1 97.25 25 VAL B C 1
ATOM 1330 O O . VAL B 1 25 ? 1.047 1.066 10.773 1 97.25 25 VAL B O 1
ATOM 1333 N N . VAL B 1 26 ? -0.953 1.415 11.727 1 96.25 26 VAL B N 1
ATOM 1334 C CA . VAL B 1 26 ? -0.639 0.659 12.938 1 96.25 26 VAL B CA 1
ATOM 1335 C C . VAL B 1 26 ? -0.32 -0.79 12.57 1 96.25 26 VAL B C 1
ATOM 1337 O O . VAL B 1 26 ? 0.611 -1.384 13.117 1 96.25 26 VAL B O 1
ATOM 1340 N N . GLU B 1 27 ? -1.003 -1.314 11.648 1 95.69 27 GLU B N 1
ATOM 1341 C CA . GLU B 1 27 ? -0.862 -2.703 11.219 1 95.69 27 GLU B CA 1
ATOM 1342 C C . GLU B 1 27 ? 0.57 -3.006 10.789 1 95.69 27 GLU B C 1
ATOM 1344 O O . GLU B 1 27 ? 1.077 -4.102 11.023 1 95.69 27 GLU B O 1
ATOM 1349 N N . ILE B 1 28 ? 1.234 -2.01 10.203 1 95.75 28 ILE B N 1
ATOM 1350 C CA . ILE B 1 28 ? 2.564 -2.305 9.68 1 95.75 28 ILE B CA 1
ATOM 1351 C C . ILE B 1 28 ? 3.619 -1.588 10.523 1 95.75 28 ILE B C 1
ATOM 1353 O O . ILE B 1 28 ? 4.762 -2.041 10.617 1 95.75 28 ILE B O 1
ATOM 1357 N N . GLY B 1 29 ? 3.234 -0.507 11.102 1 96.88 29 GLY B N 1
ATOM 1358 C CA . GLY B 1 29 ? 4.191 0.319 11.82 1 96.88 29 GLY B CA 1
ATOM 1359 C C . GLY B 1 29 ? 4.543 -0.228 13.195 1 96.88 29 GLY B C 1
ATOM 1360 O O . GLY B 1 29 ? 5.707 -0.201 13.602 1 96.88 29 GLY B O 1
ATOM 1361 N N . LYS B 1 30 ? 3.578 -0.701 13.867 1 96.06 30 LYS B N 1
ATOM 1362 C CA . LYS B 1 30 ? 3.783 -1.139 15.25 1 96.06 30 LYS B CA 1
ATOM 1363 C C . LYS B 1 30 ? 4.734 -2.33 15.312 1 96.06 30 LYS B C 1
ATOM 1365 O O . LYS B 1 30 ? 5.73 -2.299 16.031 1 96.06 30 LYS B O 1
ATOM 1370 N N . PRO B 1 31 ? 4.492 -3.381 14.531 1 95.94 31 PRO B N 1
ATOM 1371 C CA . PRO B 1 31 ? 5.406 -4.523 14.602 1 95.94 31 PRO B CA 1
ATOM 1372 C C . PRO B 1 31 ? 6.844 -4.152 14.227 1 95.94 31 PRO B C 1
ATOM 1374 O O . PRO B 1 31 ? 7.789 -4.766 14.727 1 95.94 31 PRO B O 1
ATOM 1377 N N . ALA B 1 32 ? 7.004 -3.154 13.375 1 96.12 32 ALA B N 1
ATOM 1378 C CA . ALA B 1 32 ? 8.328 -2.777 12.883 1 96.12 32 ALA B CA 1
ATOM 1379 C C . ALA B 1 32 ? 8.953 -1.701 13.758 1 96.12 32 ALA B C 1
ATOM 1381 O O . ALA B 1 32 ? 10.086 -1.278 13.523 1 96.12 32 ALA B O 1
ATOM 1382 N N . ASP B 1 33 ? 8.172 -1.229 14.766 1 96.56 33 ASP B N 1
ATOM 1383 C CA . ASP B 1 33 ? 8.602 -0.102 15.586 1 96.56 33 ASP B CA 1
ATOM 1384 C C . ASP B 1 33 ? 8.969 1.101 14.719 1 96.56 33 ASP B C 1
ATOM 1386 O O . ASP B 1 33 ? 9.992 1.751 14.953 1 96.56 33 ASP B O 1
ATOM 1390 N N . ALA B 1 34 ? 8.203 1.319 13.695 1 97.5 34 ALA B N 1
ATOM 1391 C CA . ALA B 1 34 ? 8.453 2.398 12.742 1 97.5 34 ALA B CA 1
ATOM 1392 C C . ALA B 1 34 ? 7.965 3.736 13.289 1 97.5 34 ALA B C 1
ATOM 1394 O O . ALA B 1 34 ? 7.059 3.777 14.125 1 97.5 34 ALA B O 1
ATOM 1395 N N . GLU B 1 35 ? 8.562 4.797 12.805 1 98 35 GLU B N 1
ATOM 1396 C CA . GLU B 1 35 ? 8.055 6.145 13.055 1 98 35 GLU B CA 1
ATOM 1397 C C . GLU B 1 35 ? 7.105 6.59 11.953 1 98 35 GLU B C 1
ATOM 1399 O O . GLU B 1 35 ? 7.348 6.324 10.773 1 98 35 GLU B O 1
ATOM 1404 N N . VAL B 1 36 ? 6.121 7.32 12.383 1 98.5 36 VAL B N 1
ATOM 1405 C CA . VAL B 1 36 ? 5.145 7.812 11.414 1 98.5 36 VAL B CA 1
ATOM 1406 C C . VAL B 1 36 ? 5.281 9.328 11.258 1 98.5 36 VAL B C 1
ATOM 1408 O O . VAL B 1 36 ? 5.352 10.055 12.258 1 98.5 36 VAL B O 1
ATOM 1411 N N . VAL B 1 37 ? 5.395 9.773 10.047 1 98.75 37 VAL B N 1
ATOM 1412 C CA . VAL B 1 37 ? 5.285 11.188 9.727 1 98.75 37 VAL B CA 1
ATOM 1413 C C . VAL B 1 37 ? 3.91 11.484 9.133 1 98.75 37 VAL B C 1
ATOM 1415 O O . VAL B 1 37 ? 3.578 11 8.047 1 98.75 37 VAL B O 1
ATOM 1418 N N . ILE B 1 38 ? 3.148 12.211 9.875 1 98.5 38 ILE B N 1
ATOM 1419 C CA . ILE B 1 38 ? 1.855 12.648 9.352 1 98.5 38 ILE B CA 1
ATOM 1420 C C . ILE B 1 38 ? 2.041 13.875 8.469 1 98.5 38 ILE B C 1
ATOM 1422 O O . ILE B 1 38 ? 2.406 14.945 8.953 1 98.5 38 ILE B O 1
ATOM 1426 N N . ALA B 1 39 ? 1.824 13.664 7.227 1 98.44 39 ALA B N 1
ATOM 1427 C CA . ALA B 1 39 ? 1.897 14.766 6.273 1 98.44 39 ALA B CA 1
ATOM 1428 C C . ALA B 1 39 ? 0.518 15.367 6.027 1 98.44 39 ALA B C 1
ATOM 1430 O O . ALA B 1 39 ? -0.332 14.75 5.383 1 98.44 39 ALA B O 1
ATOM 1431 N N . HIS B 1 40 ? 0.296 16.484 6.547 1 97.75 40 HIS B N 1
ATOM 1432 C CA . HIS B 1 40 ? -0.927 17.219 6.277 1 97.75 40 HIS B CA 1
ATOM 1433 C C . HIS B 1 40 ? -0.675 18.359 5.285 1 97.75 40 HIS B C 1
ATOM 1435 O O . HIS B 1 40 ? -0.119 19.391 5.648 1 97.75 40 HIS B O 1
ATOM 1441 N N . VAL B 1 41 ? -1.169 18.172 4.059 1 96.88 41 VAL B N 1
ATOM 1442 C CA . VAL B 1 41 ? -0.897 19.141 2.988 1 96.88 41 VAL B CA 1
ATOM 1443 C C . VAL B 1 41 ? -2.15 19.953 2.699 1 96.88 41 VAL B C 1
ATOM 1445 O O . VAL B 1 41 ? -3.24 19.406 2.533 1 96.88 41 VAL B O 1
ATOM 1448 N N . PHE B 1 42 ? -1.926 21.266 2.654 1 95.31 42 PHE B N 1
ATOM 1449 C CA . PHE B 1 42 ? -2.979 22.219 2.34 1 95.31 42 PHE B CA 1
ATOM 1450 C C . PHE B 1 42 ? -2.717 22.891 0.998 1 95.31 42 PHE B C 1
ATOM 1452 O O . PHE B 1 42 ? -1.582 23.266 0.696 1 95.31 42 PHE B O 1
ATOM 1459 N N . THR B 1 43 ? -3.842 23 0.227 1 94.75 43 THR B N 1
ATOM 1460 C CA . THR B 1 43 ? -3.746 24.031 -0.794 1 94.75 43 THR B CA 1
ATOM 1461 C C . THR B 1 43 ? -3.779 25.422 -0.16 1 94.75 43 THR B C 1
ATOM 1463 O O . THR B 1 43 ? -4.082 25.562 1.027 1 94.75 43 THR B O 1
ATOM 1466 N N . GLU B 1 44 ? -3.482 26.406 -0.98 1 94 44 GLU B N 1
ATOM 1467 C CA . GLU B 1 44 ? -3.537 27.781 -0.457 1 94 44 GLU B CA 1
ATOM 1468 C C . GLU B 1 44 ? -4.922 28.094 0.094 1 94 44 GLU B C 1
ATOM 1470 O O . GLU B 1 44 ? -5.047 28.688 1.171 1 94 44 GLU B O 1
ATOM 1475 N N . SER B 1 45 ? -5.922 27.703 -0.619 1 93.75 45 SER B N 1
ATOM 1476 C CA . SER B 1 45 ? -7.293 27.984 -0.204 1 93.75 45 SER B CA 1
ATOM 1477 C C . SER B 1 45 ? -7.656 27.203 1.053 1 93.75 45 SER B C 1
ATOM 1479 O O . SER B 1 45 ? -8.312 27.719 1.951 1 93.75 45 SER B O 1
ATOM 1481 N N . GLU B 1 46 ? -7.254 25.984 1.144 1 92.12 46 GLU B N 1
ATOM 1482 C CA . GLU B 1 46 ? -7.512 25.156 2.318 1 92.12 46 GLU B CA 1
ATOM 1483 C C . GLU B 1 46 ? -6.812 25.719 3.553 1 92.12 46 GLU B C 1
ATOM 1485 O O . GLU B 1 46 ? -7.367 25.688 4.652 1 92.12 46 GLU B O 1
ATOM 1490 N N . PHE B 1 47 ? -5.621 26.188 3.32 1 93.31 47 PHE B N 1
ATOM 1491 C CA . PHE B 1 47 ? -4.832 26.719 4.418 1 93.31 47 PHE B CA 1
ATOM 1492 C C . PHE B 1 47 ? -5.488 27.984 4.984 1 93.31 47 PHE B C 1
ATOM 1494 O O . PHE B 1 47 ? -5.582 28.141 6.203 1 93.31 47 PHE B O 1
ATOM 1501 N N . GLN B 1 48 ? -5.914 28.812 4.07 1 91.62 48 GLN B N 1
ATOM 1502 C CA . GLN B 1 48 ? -6.602 30.031 4.492 1 91.62 48 GLN B CA 1
ATOM 1503 C C . GLN B 1 48 ? -7.848 29.703 5.309 1 91.62 48 GLN B C 1
ATOM 1505 O O . GLN B 1 48 ? -8.086 30.297 6.359 1 91.62 48 GLN B O 1
ATOM 1510 N N . ARG B 1 49 ? -8.586 28.719 4.895 1 91.75 49 ARG B N 1
ATOM 1511 C CA . ARG B 1 49 ? -9.797 28.328 5.605 1 91.75 49 ARG B CA 1
ATOM 1512 C C . ARG B 1 49 ? -9.461 27.75 6.98 1 91.75 49 ARG B C 1
ATOM 1514 O O . ARG B 1 49 ? -10.141 28.047 7.965 1 91.75 49 ARG B O 1
ATOM 1521 N N . ALA B 1 50 ? -8.453 26.938 6.984 1 90.75 50 ALA B N 1
ATOM 1522 C CA . ALA B 1 50 ? -8.055 26.328 8.25 1 90.75 50 ALA B CA 1
ATOM 1523 C C . ALA B 1 50 ? -7.578 27.375 9.242 1 90.75 50 ALA B C 1
ATOM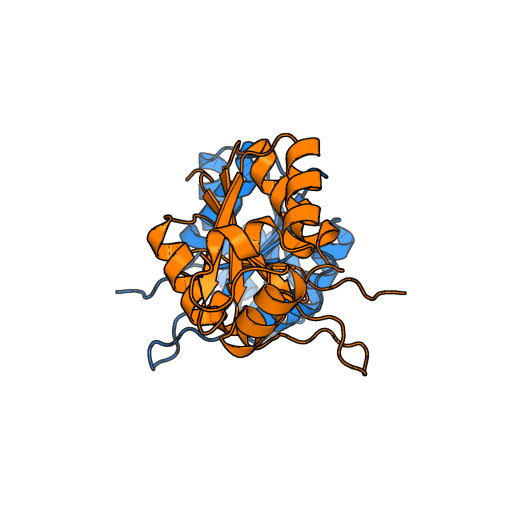 1525 O O . ALA B 1 50 ? -7.918 27.312 10.43 1 90.75 50 ALA B O 1
ATOM 1526 N N . THR B 1 51 ? -6.777 28.297 8.766 1 90.31 51 THR B N 1
ATOM 1527 C CA . THR B 1 51 ? -6.238 29.328 9.648 1 90.31 51 THR B CA 1
ATOM 1528 C C . THR B 1 51 ? -7.352 30.219 10.18 1 90.31 51 THR B C 1
ATOM 1530 O O . THR B 1 51 ? -7.309 30.656 11.328 1 90.31 51 THR B O 1
ATOM 1533 N N . GLU B 1 52 ? -8.328 30.516 9.344 1 87.81 52 GLU B N 1
ATOM 1534 C CA . GLU B 1 52 ? -9.477 31.297 9.773 1 87.81 52 GLU B CA 1
ATOM 1535 C C . GLU B 1 52 ? -10.281 30.562 10.836 1 87.81 52 GLU B C 1
ATOM 1537 O O . GLU B 1 52 ? -10.688 31.156 11.844 1 87.81 52 GLU B O 1
ATOM 1542 N N . ARG B 1 53 ? -10.5 29.297 10.617 1 86 53 ARG B N 1
ATOM 1543 C CA . ARG B 1 53 ? -11.297 28.484 11.523 1 86 53 ARG B CA 1
ATOM 1544 C C . ARG B 1 53 ? -10.602 28.312 12.875 1 86 53 ARG B C 1
ATOM 1546 O O . ARG B 1 53 ? -11.25 28.266 13.914 1 86 53 ARG B O 1
ATOM 1553 N N . LEU B 1 54 ? -9.312 28.172 12.867 1 83.81 54 LEU B N 1
ATOM 1554 C CA . LEU B 1 54 ? -8.547 27.875 14.078 1 83.81 54 LEU B CA 1
ATOM 1555 C C . LEU B 1 54 ? -8.062 29.156 14.742 1 83.81 54 LEU B C 1
ATOM 1557 O O . LEU B 1 54 ? -7.32 29.109 15.719 1 83.81 54 LEU B O 1
ATOM 1561 N N . ASP B 1 55 ? -8.57 30.281 14.297 1 79.38 55 ASP B N 1
ATOM 1562 C CA . ASP B 1 55 ? -8.289 31.594 14.852 1 79.38 55 ASP B CA 1
ATOM 1563 C C . ASP B 1 55 ? -6.785 31.859 14.914 1 79.38 55 ASP B C 1
ATOM 1565 O O . ASP B 1 55 ? -6.27 32.281 15.961 1 79.38 55 ASP B O 1
ATOM 1569 N N . PHE B 1 56 ? -6.145 31.188 14.016 1 69.25 56 PHE B N 1
ATOM 1570 C CA . PHE B 1 56 ? -4.746 31.578 13.906 1 69.25 56 PHE B CA 1
ATOM 1571 C C . PHE B 1 56 ? -4.629 33 13.344 1 69.25 56 PHE B C 1
ATOM 1573 O O . PHE B 1 56 ? -5.516 33.469 12.625 1 69.25 56 PHE B O 1
ATOM 1580 N N . ASP B 1 57 ? -3.68 33.75 13.867 1 61.75 57 ASP B N 1
ATOM 1581 C CA . ASP B 1 57 ? -3.414 35.031 13.219 1 61.75 57 ASP B CA 1
ATOM 1582 C C . ASP B 1 57 ? -2.875 34.844 11.805 1 61.75 57 ASP B C 1
ATOM 1584 O O . ASP B 1 57 ? -2.016 34 11.578 1 61.75 57 ASP B O 1
ATOM 1588 N N . GLY B 1 58 ? -3.625 34.938 10.758 1 56.47 58 GLY B N 1
ATOM 1589 C CA . GLY B 1 58 ? -3.54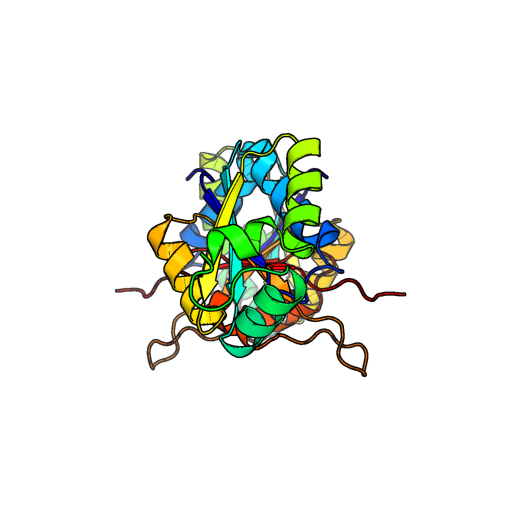1 34.75 9.312 1 56.47 58 GLY B CA 1
ATOM 1590 C C . GLY B 1 58 ? -2.123 34.531 8.828 1 56.47 58 GLY B C 1
ATOM 1591 O O . GLY B 1 58 ? -1.788 33.438 8.352 1 56.47 58 GLY B O 1
ATOM 1592 N N . ASP B 1 59 ? -1.365 35.594 8.469 1 58.12 59 ASP B N 1
ATOM 1593 C CA . ASP B 1 59 ? -0.22 35.688 7.57 1 58.12 59 ASP B CA 1
ATOM 1594 C C . ASP B 1 59 ? 1.008 35 8.156 1 58.12 59 ASP B C 1
ATOM 1596 O O . ASP B 1 59 ? 1.972 34.719 7.445 1 58.12 59 ASP B O 1
ATOM 1600 N N . MET B 1 60 ? 0.846 34.562 9.453 1 66.75 60 MET B N 1
ATOM 1601 C CA . MET B 1 60 ? 2.088 34.094 10.062 1 66.75 60 MET B CA 1
ATOM 1602 C C . MET B 1 60 ? 1.935 32.688 10.602 1 66.75 60 MET B C 1
ATOM 1604 O O . MET B 1 60 ? 2.789 32.188 11.352 1 66.75 60 MET B O 1
ATOM 1608 N N . ALA B 1 61 ? 0.949 32.094 10.016 1 85 61 ALA B N 1
ATOM 1609 C CA . ALA B 1 61 ? 0.729 30.812 10.672 1 85 61 ALA B CA 1
ATOM 1610 C C . ALA B 1 61 ? 1.686 29.75 10.141 1 85 61 ALA B C 1
ATOM 1612 O O . ALA B 1 61 ? 1.914 29.656 8.93 1 85 61 ALA B O 1
ATOM 1613 N N . ASP B 1 62 ? 2.422 29.094 10.984 1 91.88 62 ASP B N 1
ATOM 1614 C CA . ASP B 1 62 ? 3.25 27.938 10.672 1 91.88 62 ASP B CA 1
ATOM 1615 C C . ASP B 1 62 ? 2.389 26.734 10.281 1 91.88 62 ASP B C 1
ATOM 1617 O O . ASP B 1 62 ? 1.553 26.281 11.07 1 91.88 62 ASP B O 1
ATOM 1621 N N . PRO B 1 63 ? 2.584 26.297 9.031 1 94.75 63 PRO B N 1
ATOM 1622 C CA . PRO B 1 63 ? 1.758 25.172 8.578 1 94.75 63 PRO B CA 1
ATOM 1623 C C . PRO B 1 63 ? 1.818 23.984 9.531 1 94.75 63 PRO B C 1
ATOM 1625 O O . PRO B 1 63 ? 0.838 23.234 9.672 1 94.75 63 PRO B O 1
ATOM 1628 N N . ASN B 1 64 ? 2.941 23.75 10.203 1 95.5 64 ASN B N 1
ATOM 1629 C CA . ASN B 1 64 ? 3.051 22.688 11.188 1 95.5 64 ASN B CA 1
ATOM 1630 C C . ASN B 1 64 ? 2.074 22.891 12.344 1 95.5 64 ASN B C 1
ATOM 1632 O O . ASN B 1 64 ? 1.435 21.938 12.789 1 95.5 64 ASN B O 1
ATOM 1636 N N . GLU B 1 65 ? 1.956 24.078 12.781 1 93.75 65 GLU B N 1
ATOM 1637 C CA . GLU B 1 65 ? 1.059 24.391 13.898 1 93.75 65 GLU B CA 1
ATOM 1638 C C . GLU B 1 65 ? -0.403 24.234 13.484 1 93.75 65 GLU B C 1
ATOM 1640 O O . GLU B 1 65 ? -1.222 23.734 14.25 1 93.75 65 GLU B O 1
ATOM 1645 N N . VAL B 1 66 ? -0.674 24.719 12.273 1 93.88 66 VAL B N 1
ATOM 1646 C CA . VAL B 1 66 ? -2.037 24.594 11.766 1 93.88 66 VAL B CA 1
ATOM 1647 C C . VAL B 1 66 ? -2.408 23.109 11.656 1 93.88 66 VAL B C 1
ATOM 1649 O O . VAL B 1 66 ? -3.498 22.703 12.07 1 93.88 66 VAL B O 1
ATOM 1652 N N . ALA B 1 67 ? -1.482 22.328 11.148 1 94.88 67 ALA B N 1
ATOM 1653 C CA . ALA B 1 67 ? -1.716 20.891 11.008 1 94.88 67 ALA B CA 1
ATOM 1654 C C . ALA B 1 67 ? -1.957 20.234 12.367 1 94.88 67 ALA B C 1
ATOM 1656 O O . ALA B 1 67 ? -2.885 19.438 12.523 1 94.88 67 ALA B O 1
ATOM 1657 N N . LYS B 1 68 ? -1.163 20.562 13.328 1 94.12 68 LYS B N 1
ATOM 1658 C CA . LYS B 1 68 ? -1.238 19.984 14.664 1 94.12 68 LYS B CA 1
ATOM 1659 C C . LYS B 1 68 ? -2.609 20.219 15.289 1 94.12 68 LYS B C 1
ATOM 1661 O O . LYS B 1 68 ? -3.105 19.375 16.047 1 94.12 68 LYS B O 1
ATOM 1666 N N . ARG B 1 69 ? -3.17 21.266 14.922 1 92.25 69 ARG B N 1
ATOM 1667 C CA . ARG B 1 69 ? -4.422 21.656 15.562 1 92.25 69 ARG B CA 1
ATOM 1668 C C . ARG B 1 69 ? -5.621 21.219 14.727 1 92.25 69 ARG B C 1
ATOM 1670 O O . ARG B 1 69 ? -6.766 21.297 15.18 1 92.25 69 ARG B O 1
ATOM 1677 N N . HIS B 1 70 ? -5.375 20.812 13.562 1 93.5 70 HIS B N 1
ATOM 1678 C CA . HIS B 1 70 ? -6.465 20.391 12.688 1 93.5 70 HIS B CA 1
ATOM 1679 C C . HIS B 1 70 ? -7.117 19.109 13.195 1 93.5 70 HIS B C 1
ATOM 1681 O O . HIS B 1 70 ? -6.426 18.188 13.648 1 93.5 70 HIS B O 1
ATOM 1687 N N . GLN B 1 71 ? -8.391 19 13.055 1 92.12 71 GLN B N 1
ATOM 1688 C CA . GLN B 1 71 ? -9.172 17.891 13.594 1 92.12 71 GLN B CA 1
ATOM 1689 C C . GLN B 1 71 ? -8.703 16.562 13.016 1 92.12 71 GLN B C 1
ATOM 1691 O O . GLN B 1 71 ? -8.625 15.555 13.734 1 92.12 71 GLN B O 1
ATOM 1696 N N . THR B 1 72 ? -8.422 16.516 11.766 1 91.5 72 THR B N 1
ATOM 1697 C CA . THR B 1 72 ? -7.969 15.297 11.109 1 91.5 72 THR B CA 1
ATOM 1698 C C . THR B 1 72 ? -6.715 14.75 11.781 1 91.5 72 THR B C 1
ATOM 1700 O O . THR B 1 72 ? -6.641 13.555 12.102 1 91.5 72 THR B O 1
ATOM 1703 N N . VAL B 1 73 ? -5.766 15.578 12.039 1 95.75 73 VAL B N 1
ATOM 1704 C CA . VAL B 1 73 ? -4.496 15.172 12.633 1 95.75 73 VAL B CA 1
ATOM 1705 C C . VAL B 1 73 ? -4.707 14.789 14.094 1 95.75 73 VAL B C 1
ATOM 1707 O O . VAL B 1 73 ? -4.16 13.789 14.562 1 95.75 73 VAL B O 1
ATOM 1710 N N . ARG B 1 74 ? -5.547 15.523 14.781 1 95.06 74 ARG B N 1
ATOM 1711 C CA . ARG B 1 74 ? -5.828 15.211 16.172 1 95.06 74 ARG B CA 1
ATOM 1712 C C . ARG B 1 74 ? -6.453 13.828 16.312 1 95.06 74 ARG B C 1
ATOM 1714 O O . ARG B 1 74 ? -6.098 13.07 17.219 1 95.06 74 ARG B O 1
ATOM 1721 N N . SER B 1 75 ? -7.355 13.57 15.453 1 94.06 75 SER B N 1
ATOM 1722 C CA . SER B 1 75 ? -7.98 12.25 15.461 1 94.06 75 SER B CA 1
ATOM 1723 C C . SER B 1 75 ? -6.949 11.148 15.234 1 94.06 75 SER B C 1
ATOM 1725 O O . SER B 1 75 ? -6.961 10.125 15.922 1 94.06 75 SER B O 1
ATOM 1727 N N . MET B 1 76 ? -6.047 11.375 14.328 1 94.62 76 MET B N 1
ATOM 1728 C CA . MET B 1 76 ? -5.012 10.398 14 1 94.62 76 MET B CA 1
ATOM 1729 C C . MET B 1 76 ? -4.055 10.203 15.172 1 94.62 76 MET B C 1
ATOM 1731 O O . MET B 1 76 ? -3.701 9.078 15.516 1 94.62 76 MET B O 1
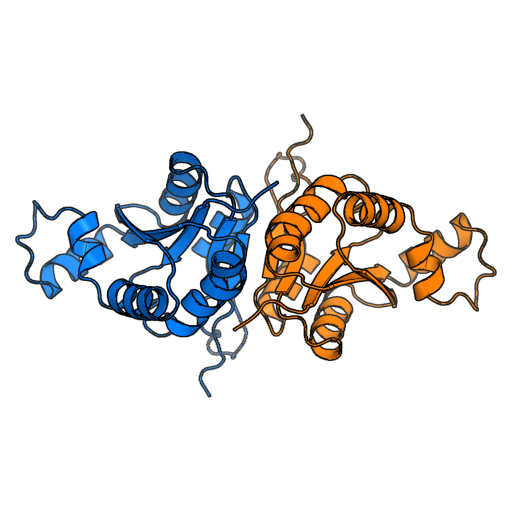ATOM 1735 N N . THR B 1 77 ? -3.609 11.312 15.758 1 96.38 77 THR B N 1
ATOM 1736 C CA . THR B 1 77 ? -2.615 11.242 16.828 1 96.38 77 THR B CA 1
ATOM 1737 C C . THR B 1 77 ? -3.191 10.547 18.062 1 96.38 77 THR B C 1
ATOM 1739 O O . THR B 1 77 ? -2.479 9.828 18.766 1 96.38 77 THR B O 1
ATOM 1742 N N . LYS B 1 78 ? -4.48 10.711 18.312 1 96.19 78 LYS B N 1
ATOM 1743 C CA . LYS B 1 78 ? -5.125 9.984 19.406 1 96.19 78 LYS B CA 1
ATOM 1744 C C . LYS B 1 78 ? -5.031 8.477 19.188 1 96.19 78 LYS B C 1
ATOM 1746 O O . LYS B 1 78 ? -4.691 7.734 20.125 1 96.19 78 LYS B O 1
ATOM 1751 N N . LEU B 1 79 ? -5.258 8.07 18.031 1 95.06 79 LEU B N 1
ATOM 1752 C CA . LEU B 1 79 ? -5.211 6.656 17.703 1 95.06 79 LEU B CA 1
ATOM 1753 C C . LEU B 1 79 ? -3.781 6.125 17.781 1 95.06 79 LEU B C 1
ATOM 1755 O O . LEU B 1 79 ? -3.557 5.008 18.25 1 95.06 79 LEU B O 1
ATOM 1759 N N . PHE B 1 80 ? -2.818 6.914 17.344 1 97.12 80 PHE B N 1
ATOM 1760 C CA . PHE B 1 80 ? -1.42 6.504 17.406 1 97.12 80 PHE B CA 1
ATOM 1761 C C . PHE B 1 80 ? -0.936 6.434 18.844 1 97.12 80 PHE B C 1
ATOM 1763 O O . PHE B 1 80 ? -0.187 5.527 19.219 1 97.12 80 PHE B O 1
ATOM 1770 N N . ASP B 1 81 ? -1.397 7.379 19.656 1 96.94 81 ASP B N 1
ATOM 1771 C CA . ASP B 1 81 ? -1.068 7.352 21.078 1 96.94 81 ASP B CA 1
ATOM 1772 C C . ASP B 1 81 ? -1.611 6.086 21.734 1 96.94 81 ASP B C 1
ATOM 1774 O O . ASP B 1 81 ? -0.901 5.422 22.5 1 96.94 81 ASP B O 1
ATOM 1778 N N . GLU B 1 82 ? -2.791 5.762 21.422 1 95.69 82 GLU B N 1
ATOM 1779 C CA . GLU B 1 82 ? -3.422 4.566 21.969 1 95.69 82 GLU B CA 1
ATOM 1780 C C . GLU B 1 82 ? -2.688 3.305 21.531 1 95.69 82 GLU B C 1
ATOM 1782 O O . GLU B 1 82 ? -2.605 2.334 22.297 1 95.69 82 GLU B O 1
ATOM 1787 N N . ALA B 1 83 ? -2.127 3.357 20.375 1 95.25 83 ALA B N 1
ATOM 1788 C CA . ALA B 1 83 ? -1.455 2.188 19.812 1 95.25 83 ALA B CA 1
ATOM 1789 C C . ALA B 1 83 ? 0.017 2.156 20.219 1 95.25 83 ALA B C 1
ATOM 1791 O O . ALA B 1 83 ? 0.708 1.16 19.984 1 95.25 83 ALA B O 1
ATOM 1792 N N . GLY B 1 84 ? 0.508 3.225 20.719 1 95.69 84 GLY B N 1
ATOM 1793 C CA . GLY B 1 84 ? 1.908 3.303 21.109 1 95.69 84 GLY B CA 1
ATOM 1794 C C . GLY B 1 84 ? 2.84 3.482 19.922 1 95.69 84 GLY B C 1
ATOM 1795 O O . GLY B 1 84 ? 3.932 2.908 19.891 1 95.69 84 GLY B O 1
ATOM 1796 N N . ILE B 1 85 ? 2.439 4.234 18.969 1 95.62 85 ILE B N 1
ATOM 1797 C CA . ILE B 1 85 ? 3.25 4.508 17.781 1 95.62 85 ILE B CA 1
ATOM 1798 C C . ILE B 1 85 ? 3.859 5.902 17.875 1 95.62 85 ILE B C 1
ATOM 1800 O O . ILE B 1 85 ? 3.168 6.8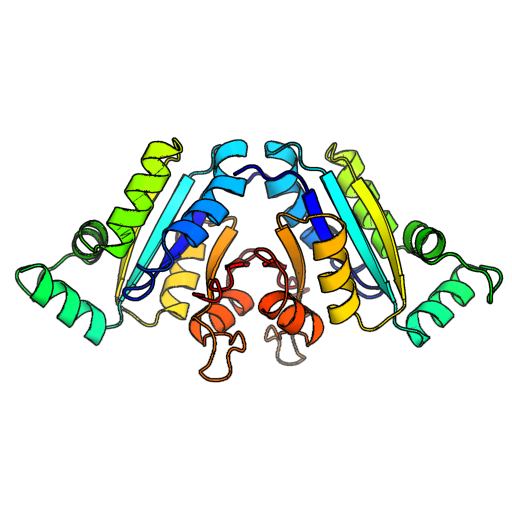63 18.219 1 95.62 85 ILE B O 1
ATOM 1804 N N . ASP B 1 86 ? 5.129 5.98 17.609 1 97.25 86 ASP B N 1
ATOM 1805 C CA . ASP B 1 86 ? 5.793 7.281 17.531 1 97.25 86 ASP B CA 1
ATOM 1806 C C . ASP B 1 86 ? 5.426 8.016 16.25 1 97.25 86 ASP B C 1
ATOM 1808 O O . ASP B 1 86 ? 5.383 7.41 15.172 1 97.25 86 ASP B O 1
ATOM 1812 N N . TYR B 1 87 ? 5.184 9.281 16.422 1 98.31 87 TYR B N 1
ATOM 1813 C CA . TYR B 1 87 ? 4.816 10.039 15.234 1 98.31 87 TYR B CA 1
ATOM 1814 C C . TYR B 1 87 ? 5.328 11.469 15.32 1 98.31 87 TYR B C 1
ATOM 1816 O O . TYR B 1 87 ? 5.664 11.953 16.406 1 98.31 87 TYR B O 1
ATOM 1824 N N . SER B 1 88 ? 5.453 12.117 14.172 1 98.38 88 SER B N 1
ATOM 1825 C CA . SER B 1 88 ? 5.664 13.555 14 1 98.38 88 SER B CA 1
ATOM 1826 C C . SER B 1 88 ? 4.695 14.133 12.977 1 98.38 88 SER B C 1
ATOM 1828 O O . SER B 1 88 ? 4.094 13.391 12.195 1 98.38 88 SER B O 1
ATOM 1830 N N . ILE B 1 89 ? 4.504 15.422 13.07 1 98.25 89 ILE B N 1
ATOM 1831 C CA . ILE B 1 89 ? 3.541 16.094 12.203 1 98.25 89 ILE B CA 1
ATOM 1832 C C . ILE B 1 89 ? 4.262 17.094 11.297 1 98.25 89 ILE B C 1
ATOM 1834 O O . ILE B 1 89 ? 5.098 17.875 11.766 1 98.25 89 ILE B O 1
ATOM 1838 N N . ARG B 1 90 ? 3.977 16.969 10.047 1 98.25 90 ARG B N 1
ATOM 1839 C CA . ARG B 1 90 ? 4.5 17.906 9.055 1 98.25 90 ARG B CA 1
ATOM 1840 C C . ARG B 1 90 ? 3.369 18.531 8.25 1 98.25 90 ARG B C 1
ATOM 1842 O O . ARG B 1 90 ? 2.607 17.828 7.582 1 98.25 90 ARG B O 1
ATOM 1849 N N . GLY B 1 91 ? 3.252 19.828 8.383 1 97.44 91 GLY B N 1
ATOM 1850 C CA . GLY B 1 91 ? 2.328 20.594 7.559 1 97.44 91 GLY B CA 1
ATOM 1851 C C . GLY B 1 91 ? 3 21.281 6.379 1 97.44 91 GLY B C 1
ATOM 1852 O O . GLY B 1 91 ? 4.109 21.797 6.5 1 97.44 91 GLY B O 1
ATOM 1853 N N . GLU B 1 92 ? 2.418 21.172 5.254 1 97.12 92 GLU B N 1
ATOM 1854 C CA . GLU B 1 92 ? 2.912 21.812 4.047 1 97.12 92 GLU B CA 1
ATOM 1855 C C . GLU B 1 92 ? 1.787 22.531 3.303 1 97.12 92 GLU B C 1
ATOM 1857 O O . GLU B 1 92 ? 0.625 22.125 3.395 1 97.12 92 GLU B O 1
ATOM 1862 N N . VAL B 1 93 ? 2.164 23.594 2.617 1 96.5 93 VAL B N 1
ATOM 1863 C CA . VAL B 1 93 ? 1.224 24.297 1.756 1 96.5 93 VAL B CA 1
ATOM 1864 C C . VAL B 1 93 ? 1.67 24.188 0.299 1 96.5 93 VAL B C 1
ATOM 1866 O O . VAL B 1 93 ? 2.814 24.5 -0.033 1 96.5 93 VAL B O 1
ATOM 1869 N N . GLY B 1 94 ? 0.882 23.672 -0.577 1 96.94 94 GLY B N 1
ATOM 1870 C CA . GLY B 1 94 ? 1.16 23.453 -1.989 1 96.94 94 GLY B CA 1
ATOM 1871 C C . GLY B 1 94 ? 0.252 22.422 -2.631 1 96.94 94 GLY B C 1
ATOM 1872 O O . GLY B 1 94 ? -0.813 22.109 -2.096 1 96.94 94 GLY B O 1
ATOM 1873 N N . GLU B 1 95 ? 0.604 22.016 -3.809 1 96.19 95 GLU B N 1
ATOM 1874 C CA . GLU B 1 95 ? -0.153 20.938 -4.453 1 96.19 95 GLU B CA 1
ATOM 1875 C C . GLU B 1 95 ? 0.01 19.625 -3.705 1 96.19 95 GLU B C 1
ATOM 1877 O O . GLU B 1 95 ? 1.132 19.188 -3.426 1 96.19 95 GLU B O 1
ATOM 1882 N N . HIS B 1 96 ? -1.059 18.969 -3.418 1 96.12 96 HIS B N 1
ATOM 1883 C CA . HIS B 1 96 ? -1.084 17.812 -2.525 1 96.12 96 HIS B CA 1
ATOM 1884 C C . HIS B 1 96 ? -0.056 16.766 -2.945 1 96.12 96 HIS B C 1
ATOM 1886 O O . HIS B 1 96 ? 0.866 16.453 -2.188 1 96.12 96 HIS B O 1
ATOM 1892 N N . ALA B 1 97 ? -0.151 16.328 -4.172 1 96.44 97 ALA B N 1
ATOM 1893 C CA . ALA B 1 97 ? 0.693 15.227 -4.613 1 96.44 97 ALA B CA 1
ATOM 1894 C C . ALA B 1 97 ? 2.166 15.625 -4.613 1 96.44 97 ALA B C 1
ATOM 1896 O O . ALA B 1 97 ? 3.023 14.859 -4.16 1 96.44 97 ALA B O 1
ATOM 1897 N N . GLU B 1 98 ? 2.455 16.812 -5.078 1 97.56 98 GLU B N 1
ATOM 1898 C CA . GLU B 1 98 ? 3.828 17.297 -5.148 1 97.56 98 GLU B CA 1
ATOM 1899 C C . GLU B 1 98 ? 4.453 17.375 -3.76 1 97.56 98 GLU B C 1
ATOM 1901 O O . GLU B 1 98 ? 5.578 16.906 -3.549 1 97.56 98 GLU B O 1
ATOM 1906 N N . GLU B 1 99 ? 3.729 17.938 -2.861 1 98.12 99 GLU B N 1
ATOM 1907 C CA . GLU B 1 99 ? 4.25 18.094 -1.507 1 98.12 99 GLU B CA 1
ATOM 1908 C C . GLU B 1 99 ? 4.418 16.75 -0.812 1 98.12 99 GLU B C 1
ATOM 1910 O O . GLU B 1 99 ? 5.375 16.547 -0.063 1 98.12 99 GLU B O 1
ATOM 1915 N N . ILE B 1 100 ? 3.508 15.828 -1.021 1 98.19 100 ILE B N 1
ATOM 1916 C CA . ILE B 1 100 ? 3.582 14.508 -0.408 1 98.19 100 ILE B CA 1
ATOM 1917 C C . ILE B 1 100 ? 4.82 13.773 -0.917 1 98.19 100 ILE B C 1
ATOM 1919 O O . ILE B 1 100 ? 5.578 13.203 -0.129 1 98.19 100 ILE B O 1
ATOM 1923 N N . VAL B 1 101 ? 5.027 13.812 -2.229 1 98.06 101 VAL B N 1
ATOM 1924 C CA . VAL B 1 101 ? 6.164 13.117 -2.832 1 98.06 101 VAL B CA 1
ATOM 1925 C C . VAL B 1 101 ? 7.469 13.758 -2.361 1 98.06 101 VAL B C 1
ATOM 1927 O O . VAL B 1 101 ? 8.422 13.055 -2.018 1 98.06 101 VAL B O 1
ATOM 1930 N N . ASP B 1 102 ? 7.473 15.078 -2.318 1 98.44 102 ASP B N 1
ATOM 1931 C CA . ASP B 1 102 ? 8.648 15.789 -1.837 1 98.44 102 ASP B CA 1
ATOM 1932 C C . ASP B 1 102 ? 8.961 15.43 -0.385 1 98.44 102 ASP B C 1
ATOM 1934 O O . ASP B 1 102 ? 10.109 15.172 -0.033 1 98.44 102 ASP B O 1
ATOM 1938 N N . LEU B 1 103 ? 7.949 15.398 0.425 1 98.44 103 LEU B N 1
ATOM 1939 C CA . LEU B 1 103 ? 8.125 15.062 1.833 1 98.44 103 LEU B CA 1
ATOM 1940 C C . LEU B 1 103 ? 8.602 13.625 1.99 1 98.44 103 LEU B C 1
ATOM 1942 O O . LEU B 1 103 ? 9.438 13.328 2.848 1 98.44 103 LEU B O 1
ATOM 1946 N N . ALA B 1 104 ? 8.07 12.742 1.194 1 98.5 104 ALA B N 1
ATOM 1947 C CA . ALA B 1 104 ? 8.508 11.344 1.243 1 98.5 104 ALA B CA 1
ATOM 1948 C C . ALA B 1 104 ? 10.008 11.227 0.989 1 98.5 104 ALA B C 1
ATOM 1950 O O . ALA B 1 104 ? 10.695 10.461 1.664 1 98.5 104 ALA B O 1
ATOM 1951 N N . THR B 1 105 ? 10.461 11.984 0.015 1 98.12 105 THR B N 1
ATOM 1952 C CA . THR B 1 105 ? 11.883 11.984 -0.316 1 98.12 105 THR B CA 1
ATOM 1953 C C . THR B 1 105 ? 12.703 12.594 0.817 1 98.12 105 THR B C 1
ATOM 1955 O O . THR B 1 105 ? 13.703 12.023 1.245 1 98.12 105 THR B O 1
ATOM 1958 N N . LYS B 1 106 ? 12.25 13.711 1.335 1 98.19 106 LYS B N 1
ATOM 1959 C CA . LYS B 1 106 ? 12.984 14.477 2.346 1 98.19 106 LYS B CA 1
ATOM 1960 C C . LYS B 1 106 ? 13.141 13.672 3.633 1 98.19 106 LYS B C 1
ATOM 1962 O O . LYS B 1 106 ? 14.188 13.711 4.273 1 98.19 106 LYS B O 1
ATOM 1967 N N . VAL B 1 107 ? 12.125 12.93 4.012 1 97.94 107 VAL B N 1
ATOM 1968 C CA . VAL B 1 107 ? 12.156 12.25 5.305 1 97.94 107 VAL B CA 1
ATOM 1969 C C . VAL B 1 107 ? 12.695 10.828 5.129 1 97.94 107 VAL B C 1
ATOM 1971 O O . VAL B 1 107 ? 12.836 10.086 6.102 1 97.94 107 VAL B O 1
ATOM 1974 N N . GLY B 1 108 ? 12.938 10.398 3.855 1 97.69 108 GLY B N 1
ATOM 1975 C CA . GLY B 1 108 ? 13.391 9.039 3.607 1 97.69 108 GLY B CA 1
ATOM 1976 C C . GLY B 1 108 ? 12.344 7.992 3.941 1 97.69 108 GLY B C 1
ATOM 1977 O O . GLY B 1 108 ? 12.648 7.004 4.617 1 97.69 108 GLY B O 1
ATOM 1978 N N . ALA B 1 109 ? 11.133 8.242 3.477 1 98.25 109 ALA B N 1
ATOM 1979 C CA . ALA B 1 109 ? 10.047 7.309 3.762 1 98.25 109 ALA B CA 1
ATOM 1980 C C . ALA B 1 109 ? 10.305 5.949 3.121 1 98.25 109 ALA B C 1
ATOM 1982 O O . ALA B 1 109 ? 10.742 5.871 1.974 1 98.25 109 ALA B O 1
ATOM 1983 N N . ASP B 1 110 ? 10.055 4.918 3.898 1 97.56 110 ASP B N 1
ATOM 1984 C CA . ASP B 1 110 ? 10.102 3.557 3.369 1 97.56 110 ASP B CA 1
ATOM 1985 C C . ASP B 1 110 ? 8.766 3.156 2.764 1 97.56 110 ASP B C 1
ATOM 1987 O O . ASP B 1 110 ? 8.695 2.25 1.929 1 97.56 110 ASP B O 1
ATOM 1991 N N . ARG B 1 111 ? 7.746 3.883 3.23 1 98.25 111 ARG B N 1
ATOM 1992 C CA . ARG B 1 111 ? 6.375 3.627 2.803 1 98.25 111 ARG B CA 1
ATOM 1993 C C . ARG B 1 111 ? 5.523 4.891 2.9 1 98.25 111 ARG B C 1
ATOM 1995 O O . ARG B 1 111 ? 5.656 5.66 3.855 1 98.25 111 ARG B O 1
ATOM 2002 N N . VAL B 1 112 ? 4.727 4.992 1.892 1 98.44 112 VAL B N 1
ATOM 2003 C CA . VAL B 1 112 ? 3.715 6.047 1.948 1 98.44 112 VAL B CA 1
ATOM 2004 C C . VAL B 1 112 ? 2.324 5.422 2.037 1 98.44 112 VAL B C 1
ATOM 2006 O O . VAL B 1 112 ? 2.045 4.418 1.377 1 98.44 112 VAL B O 1
ATOM 2009 N N . ILE B 1 113 ? 1.484 5.973 2.844 1 98.12 113 ILE B N 1
ATOM 2010 C CA . ILE B 1 113 ? 0.083 5.578 2.93 1 98.12 113 ILE B CA 1
ATOM 2011 C C . ILE B 1 113 ? -0.811 6.746 2.518 1 98.12 113 ILE B C 1
ATOM 2013 O O . ILE B 1 113 ? -0.681 7.852 3.049 1 98.12 113 ILE B O 1
ATOM 2017 N N . VAL B 1 114 ? -1.693 6.465 1.53 1 95.5 114 VAL B N 1
ATOM 2018 C CA . VAL B 1 114 ? -2.639 7.457 1.03 1 95.5 114 VAL B CA 1
ATOM 2019 C C . VAL B 1 114 ? -4.051 6.879 1.044 1 95.5 114 VAL B C 1
ATOM 2021 O O . VAL B 1 114 ? -4.23 5.664 0.94 1 95.5 114 VAL B O 1
ATOM 2024 N N . GLY B 1 115 ? -4.938 7.738 1.282 1 91.44 115 GLY B N 1
ATOM 2025 C CA . GLY B 1 115 ? -6.332 7.332 1.226 1 91.44 115 GLY B CA 1
ATOM 2026 C C . GLY B 1 115 ? -6.996 7.664 -0.096 1 91.44 115 GLY B C 1
ATOM 2027 O O . GLY B 1 115 ? -6.555 8.562 -0.811 1 91.44 115 GLY B O 1
ATOM 2028 N N . GLY B 1 116 ? -7.973 6.836 -0.506 1 78.62 116 GLY B N 1
ATOM 2029 C CA . GLY B 1 116 ? -8.859 7.164 -1.607 1 78.62 116 GLY B CA 1
ATOM 2030 C C . GLY B 1 116 ? -10.133 7.863 -1.161 1 78.62 116 GLY B C 1
ATOM 2031 O O . GLY B 1 116 ? -10.414 7.949 0.037 1 78.62 116 GLY B O 1
ATOM 2032 N N . ARG B 1 117 ? -10.68 8.68 -2.088 1 66.19 117 ARG B N 1
ATOM 2033 C CA . ARG B 1 117 ? -11.945 9.328 -1.77 1 66.19 117 ARG B CA 1
ATOM 2034 C C . ARG B 1 117 ? -13.086 8.312 -1.73 1 66.19 117 ARG B C 1
ATOM 2036 O O . ARG B 1 117 ? -12.984 7.238 -2.322 1 66.19 117 ARG B O 1
ATOM 2043 N N . LYS B 1 118 ? -14.008 8.727 -0.816 1 59.09 118 LYS B N 1
ATOM 2044 C CA . LYS B 1 118 ? -15.273 8 -0.769 1 59.09 118 LYS B CA 1
ATOM 2045 C C . LYS B 1 118 ? -15.836 7.781 -2.17 1 59.09 118 LYS B C 1
ATOM 2047 O O . LYS B 1 118 ? -15.523 8.539 -3.094 1 59.09 118 LYS B O 1
ATOM 2052 N N . ARG B 1 119 ? -16.609 6.711 -2.285 1 56.06 119 ARG B N 1
ATOM 2053 C CA . ARG B 1 119 ? -17.344 6.215 -3.451 1 56.06 119 ARG B CA 1
ATOM 2054 C C . ARG B 1 119 ? -17.953 7.367 -4.242 1 56.06 119 ARG B C 1
ATOM 2056 O O . ARG B 1 119 ? -18.312 8.398 -3.672 1 56.06 119 ARG B O 1
ATOM 2063 N N . SER B 1 120 ? -17.641 7.352 -5.539 1 57.28 120 SER B N 1
ATOM 2064 C CA . SER B 1 120 ? -18.406 8.125 -6.5 1 57.28 120 SER B CA 1
ATOM 2065 C C . SER B 1 120 ? -19.906 8.039 -6.199 1 57.28 120 SER B C 1
ATOM 2067 O O . SER B 1 120 ? -20.344 7.164 -5.457 1 57.28 120 SER B O 1
ATOM 2069 N N . PRO B 1 121 ? -20.609 8.992 -6.562 1 56.56 121 PRO B N 1
ATOM 2070 C CA . PRO B 1 121 ? -22.062 8.914 -6.453 1 56.56 121 PRO B CA 1
ATOM 2071 C C . PRO B 1 121 ? -22.625 7.559 -6.887 1 56.56 121 PRO B C 1
ATOM 2073 O O . PRO B 1 121 ? -23.688 7.148 -6.422 1 56.56 121 PRO B O 1
ATOM 2076 N N . THR B 1 122 ? -21.922 6.945 -7.762 1 59.69 122 THR B N 1
ATOM 2077 C CA . THR B 1 122 ? -22.406 5.656 -8.25 1 59.69 122 THR B CA 1
ATOM 2078 C C . THR B 1 122 ? -21.969 4.527 -7.324 1 59.69 122 THR B C 1
ATOM 2080 O O . THR B 1 122 ? -22.312 3.365 -7.543 1 59.69 122 THR B O 1
ATOM 2083 N N . GLY B 1 123 ? -21.203 4.926 -6.289 1 62.06 123 GLY B N 1
ATOM 2084 C CA . GLY B 1 123 ? -20.828 3.939 -5.289 1 62.06 123 GLY B CA 1
ATOM 2085 C C . GLY B 1 123 ? -19.516 3.252 -5.605 1 62.06 123 GLY B C 1
ATOM 2086 O O . GLY B 1 123 ? -19.062 2.371 -4.863 1 62.06 123 GLY B O 1
ATOM 2087 N N . LYS B 1 124 ? -19.047 3.689 -6.734 1 64.38 124 LYS B N 1
ATOM 2088 C CA . LYS B 1 124 ? -17.812 3.021 -7.121 1 64.38 124 LYS B CA 1
ATOM 2089 C C . LYS B 1 124 ? -16.594 3.754 -6.562 1 64.38 124 LYS B C 1
ATOM 2091 O O . LYS B 1 124 ? -16.609 4.977 -6.41 1 64.38 124 LYS B O 1
ATOM 2096 N N . ALA B 1 125 ? -15.641 3 -6.137 1 69.69 125 ALA B N 1
ATOM 2097 C CA . ALA B 1 125 ? -14.391 3.588 -5.648 1 69.69 125 ALA B CA 1
ATOM 2098 C C . ALA B 1 125 ? -13.617 4.25 -6.781 1 69.69 125 ALA B C 1
ATOM 2100 O O . ALA B 1 125 ? -13.57 3.729 -7.898 1 69.69 125 ALA B O 1
ATOM 2101 N N . VAL B 1 126 ? -13.281 5.535 -6.617 1 74.38 126 VAL B N 1
ATOM 2102 C CA . VAL B 1 126 ? -12.484 6.254 -7.605 1 74.38 126 VAL B CA 1
ATOM 2103 C C . VAL B 1 126 ? -11.148 6.66 -6.996 1 74.38 126 VAL B C 1
ATOM 2105 O O . VAL B 1 126 ? -11.031 6.797 -5.773 1 74.38 126 VAL B O 1
ATOM 2108 N N . PHE B 1 127 ? -10.125 6.66 -7.926 1 78.62 127 PHE B N 1
ATOM 2109 C CA . PHE B 1 127 ? -8.859 7.25 -7.5 1 78.62 127 PHE B CA 1
ATOM 2110 C C . PHE B 1 127 ? -8.945 8.773 -7.512 1 78.62 127 PHE B C 1
ATOM 2112 O O . PHE B 1 127 ? -9.336 9.367 -8.516 1 78.62 127 PHE B O 1
ATOM 2119 N N . GLY B 1 128 ? -8.664 9.297 -6.449 1 82.5 128 GLY B N 1
ATOM 2120 C CA . GLY B 1 128 ? -8.398 10.727 -6.531 1 82.5 128 GLY B CA 1
ATOM 2121 C C . GLY B 1 128 ? -7.09 11.055 -7.219 1 82.5 128 GLY B C 1
ATOM 2122 O O . GLY B 1 128 ? -6.168 10.234 -7.234 1 82.5 128 GLY B O 1
ATOM 2123 N N . SER B 1 129 ? -7.055 12.148 -7.785 1 87.38 129 SER B N 1
ATOM 2124 C CA . SER B 1 129 ? -5.891 12.602 -8.531 1 87.38 129 SER B CA 1
ATOM 2125 C C . SER B 1 129 ? -4.637 12.602 -7.664 1 87.38 129 SER B C 1
ATOM 2127 O O . SER B 1 129 ? -3.551 12.25 -8.133 1 87.38 129 SER B O 1
ATOM 2129 N N . THR B 1 130 ? -4.785 12.922 -6.418 1 92.19 130 THR B N 1
ATOM 2130 C CA . THR B 1 130 ? -3.637 12.969 -5.52 1 92.19 130 THR B CA 1
ATOM 2131 C C . THR B 1 130 ? -3.082 11.562 -5.285 1 92.19 130 THR B C 1
ATOM 2133 O O . THR B 1 130 ? -1.878 11.336 -5.418 1 92.19 130 THR B O 1
ATOM 2136 N N . ALA B 1 131 ? -3.941 10.648 -4.93 1 92.19 131 ALA B N 1
ATOM 2137 C CA . ALA B 1 131 ? -3.508 9.281 -4.676 1 92.19 131 ALA B CA 1
ATOM 2138 C C . ALA B 1 131 ? -2.816 8.688 -5.898 1 92.19 131 ALA B C 1
ATOM 2140 O O . ALA B 1 131 ? -1.762 8.062 -5.781 1 92.19 131 ALA B O 1
ATOM 2141 N N . GLN B 1 132 ? -3.375 8.938 -7.023 1 89.81 132 GLN B N 1
ATOM 2142 C CA . GLN B 1 132 ? -2.803 8.406 -8.258 1 89.81 132 GLN B CA 1
ATOM 2143 C C . GLN B 1 132 ? -1.409 8.977 -8.508 1 89.81 132 GLN B C 1
ATOM 2145 O O . GLN B 1 132 ? -0.469 8.234 -8.789 1 89.81 132 GLN B O 1
ATOM 2150 N N . ALA B 1 133 ? -1.308 10.25 -8.398 1 92.25 133 ALA B N 1
ATOM 2151 C CA . ALA B 1 133 ? -0.024 10.906 -8.625 1 92.25 133 ALA B CA 1
ATOM 2152 C C . ALA B 1 133 ? 1.026 10.422 -7.633 1 92.25 133 ALA B C 1
ATOM 2154 O O . ALA B 1 133 ? 2.174 10.172 -8.008 1 92.25 133 ALA B O 1
ATOM 2155 N N . VAL B 1 134 ? 0.683 10.289 -6.395 1 95.12 134 VAL B N 1
ATOM 2156 C CA . VAL B 1 134 ? 1.615 9.828 -5.371 1 95.12 134 VAL B CA 1
ATOM 2157 C C . VAL B 1 134 ? 2.064 8.398 -5.676 1 95.12 134 VAL B C 1
ATOM 2159 O O . VAL B 1 134 ? 3.25 8.078 -5.574 1 95.12 134 VAL B O 1
ATOM 2162 N N . MET B 1 135 ? 1.189 7.594 -6.105 1 92.94 135 MET B N 1
ATOM 2163 C CA . MET B 1 135 ? 1.505 6.203 -6.402 1 92.94 135 MET B CA 1
ATOM 2164 C C . MET B 1 135 ? 2.492 6.102 -7.562 1 92.94 135 MET B C 1
ATOM 2166 O O . MET B 1 135 ? 3.367 5.234 -7.562 1 92.94 135 MET B O 1
ATOM 2170 N N . LEU B 1 136 ? 2.377 6.98 -8.445 1 90.81 136 LEU B N 1
ATOM 2171 C CA . LEU B 1 136 ? 3.201 6.918 -9.648 1 90.81 136 LEU B CA 1
ATOM 2172 C C . LEU B 1 136 ? 4.551 7.59 -9.414 1 90.81 136 LEU B C 1
ATOM 2174 O O . LEU B 1 136 ? 5.547 7.23 -10.047 1 90.81 136 LEU B O 1
ATOM 2178 N N . ASP B 1 137 ? 4.594 8.477 -8.391 1 92.94 137 ASP B N 1
ATOM 2179 C CA . ASP B 1 137 ? 5.773 9.336 -8.352 1 92.94 137 ASP B CA 1
ATOM 2180 C C . ASP B 1 137 ? 6.547 9.156 -7.051 1 92.94 137 ASP B C 1
ATOM 2182 O O . ASP B 1 137 ? 7.684 9.617 -6.93 1 92.94 137 ASP B O 1
ATOM 2186 N N . ALA B 1 138 ? 5.934 8.516 -6.102 1 94.94 138 ALA B N 1
ATOM 2187 C CA . ALA B 1 138 ? 6.609 8.352 -4.816 1 94.94 138 ALA B CA 1
ATOM 2188 C C . ALA B 1 138 ? 7.914 7.574 -4.973 1 94.94 138 ALA B C 1
ATOM 2190 O O . ALA B 1 138 ? 8.023 6.707 -5.844 1 94.94 138 ALA B O 1
ATOM 2191 N N . PRO B 1 139 ? 8.906 7.805 -4.137 1 94.31 139 PRO B N 1
ATOM 2192 C CA . PRO B 1 139 ? 10.211 7.133 -4.215 1 94.31 139 PRO B CA 1
ATOM 2193 C C . PRO B 1 139 ? 10.195 5.742 -3.582 1 94.31 139 PRO B C 1
ATOM 2195 O O . PRO B 1 139 ? 11.219 5.059 -3.566 1 94.31 139 PRO B O 1
ATOM 2198 N N . CYS B 1 140 ? 9.102 5.383 -3.045 1 95.56 140 CYS B N 1
ATOM 2199 C CA . CYS B 1 140 ? 8.938 4.129 -2.318 1 95.56 140 CYS B CA 1
ATOM 2200 C C . CYS B 1 140 ? 7.559 3.533 -2.549 1 95.56 140 CYS B C 1
ATOM 2202 O O . CYS B 1 140 ? 6.703 4.164 -3.174 1 95.56 140 CYS B O 1
ATOM 2204 N N . PRO B 1 141 ? 7.336 2.289 -2.117 1 96.56 141 PRO B N 1
ATOM 2205 C CA . PRO B 1 141 ? 6 1.706 -2.27 1 96.56 141 PRO B CA 1
ATOM 2206 C C . PRO B 1 141 ? 4.918 2.525 -1.571 1 96.56 141 PRO B C 1
ATOM 2208 O O . PRO B 1 141 ? 5.176 3.145 -0.536 1 96.56 141 PRO B O 1
ATOM 2211 N N . VAL B 1 142 ? 3.723 2.48 -2.178 1 97 142 VAL B N 1
ATOM 2212 C CA . VAL B 1 142 ? 2.609 3.271 -1.658 1 97 142 VAL B CA 1
ATOM 2213 C C . VAL B 1 142 ? 1.433 2.355 -1.332 1 97 142 VAL B C 1
ATOM 2215 O O . VAL B 1 142 ? 1.044 1.519 -2.15 1 97 142 VAL B O 1
ATOM 2218 N N . THR B 1 143 ? 0.933 2.531 -0.149 1 97.38 143 THR B N 1
ATOM 2219 C CA . THR B 1 143 ? -0.282 1.828 0.249 1 97.38 143 THR B CA 1
ATOM 2220 C C . THR B 1 143 ? -1.51 2.709 0.038 1 97.38 143 THR B C 1
ATOM 2222 O O . THR B 1 143 ? -1.545 3.854 0.496 1 97.38 143 THR B O 1
ATOM 2225 N N . PHE B 1 144 ? -2.418 2.172 -0.66 1 95.25 144 PHE B N 1
ATOM 2226 C CA . PHE B 1 144 ? -3.703 2.82 -0.896 1 95.25 144 PHE B CA 1
ATOM 2227 C C . PHE B 1 144 ? -4.777 2.234 0.013 1 95.25 144 PHE B C 1
ATOM 2229 O O . PHE B 1 144 ? -4.98 1.02 0.04 1 95.25 144 PHE B O 1
ATOM 2236 N N . VAL B 1 145 ? -5.453 3.135 0.732 1 94.75 145 VAL B N 1
ATOM 2237 C CA . VAL B 1 145 ? -6.551 2.74 1.61 1 94.75 145 VAL B CA 1
ATOM 2238 C C . VAL B 1 145 ? -7.875 3.244 1.041 1 94.75 145 VAL B C 1
ATOM 2240 O O . VAL B 1 145 ? -8.148 4.445 1.058 1 94.75 145 VAL B O 1
ATOM 2243 N N . ARG B 1 146 ? -8.602 2.26 0.578 1 86.19 146 ARG B N 1
ATOM 2244 C CA . ARG B 1 146 ? -9.891 2.609 -0.012 1 86.19 146 ARG B CA 1
ATOM 2245 C C . ARG B 1 146 ? -10.875 3.061 1.059 1 86.19 146 ARG B C 1
ATOM 2247 O O . ARG B 1 146 ? -10.922 2.488 2.15 1 86.19 146 ARG B O 1
ATOM 2254 N N . GLY B 1 147 ? -11.633 4.055 0.716 1 76 147 GLY B N 1
ATOM 2255 C CA . GLY B 1 147 ? -12.641 4.551 1.639 1 76 147 GLY B CA 1
ATOM 2256 C C . GLY B 1 147 ? -13.805 3.588 1.826 1 76 147 GLY B C 1
ATOM 2257 O O . GLY B 1 147 ? -14.18 2.879 0.893 1 76 147 GLY B O 1
ATOM 2258 N N . ALA B 1 148 ? -14.125 3.26 3.162 1 60.88 148 ALA B N 1
ATOM 2259 C CA . ALA B 1 148 ? -15.234 2.363 3.479 1 60.88 148 ALA B CA 1
ATOM 2260 C C . ALA B 1 148 ? -16.547 2.906 2.938 1 60.88 148 ALA B C 1
ATOM 2262 O O . ALA B 1 148 ? -16.719 4.121 2.818 1 60.88 148 ALA B O 1
ATOM 2263 N N . ASP B 1 149 ? -17.25 2.035 2.199 1 53.94 149 ASP B N 1
ATOM 2264 C CA . ASP B 1 149 ? -18.609 2.385 1.813 1 53.94 149 ASP B CA 1
ATOM 2265 C C . ASP B 1 149 ? -19.438 2.812 3.027 1 53.94 149 ASP B C 1
ATOM 2267 O O . ASP B 1 149 ? -19.406 2.15 4.066 1 53.94 149 ASP B O 1
ATOM 2271 N N . LYS B 1 150 ? -19.344 4.074 3.463 1 47.59 150 LYS B N 1
ATOM 2272 C CA . LYS B 1 150 ? -20.281 4.391 4.535 1 47.59 150 LYS B CA 1
ATOM 2273 C C . LYS B 1 150 ? -21.656 3.771 4.27 1 47.59 150 LYS B C 1
ATOM 2275 O O . LYS B 1 150 ? -22.188 3.877 3.16 1 47.59 150 LYS B O 1
ATOM 2280 N N . GLU B 1 151 ? -21.953 2.547 4.906 1 39.12 151 GLU B N 1
ATOM 2281 C CA . GLU B 1 151 ? -23.375 2.246 4.961 1 39.12 151 GLU B CA 1
ATOM 2282 C C . GLU B 1 151 ? -24.188 3.475 5.371 1 39.12 151 GLU B C 1
ATOM 2284 O O . GLU B 1 151 ? -23.688 4.34 6.094 1 39.12 151 GLU B O 1
#

Foldseek 3Di:
DAAAEEEEEDELVCQVVLVLSLVVCLVRCVVRLHEYEYEYEAEPVRVQVLCVVVVNPHPDDDQQVSQCPRNSNVSNVVSCVVSVHHYGYDGYYDDRQVVSQVVCVVVVGQEYEDEFDQADVVRHTDHDPNLVSNCVRHPHHYHYGYDPNPD/DAAAEEEEEDELPCQVVLVLSLVVCLVRCVVRLHEYEYEYEAEPVRLQVLCVVVVNPHPDDDQQVSQCPRNSNVSNVVSCVVSVHHYGYDGYYDDRQVVSQVVCVVVVGQEYEDEFDAADVVRHTDHDPNLVSNCVRHPHHYHYGYDPNPD